Protein AF-0000000085159753 (afdb_homodimer)

Secondary structure (DSSP, 8-state):
-EEP--HHHHHHHHHH-SEEEEEEE-TT-HHHHHHHHHHHHHHHHH-TTSEEEEEETTT-HHHHHHHT--SSSEEEEEETTEEEEEEE-PPPHHHHHHHHHHHHHHHH-/-EEP--HHHHHHHHHH-SEEEEEEE-TT-HHHHHHHHHHHHHHHHH-TTSEEEEEETTT-HHHHHHHT--SSSEEEEEETTEEEEEEE-PPPHHHHHHHHHHHHHHHH-

Nearest PDB structures (foldseek):
  1fb6-assembly2_B  TM=7.921E-01  e=3.520E-08  Spinacia oleracea
  4tn8-assembly1_A  TM=8.213E-01  e=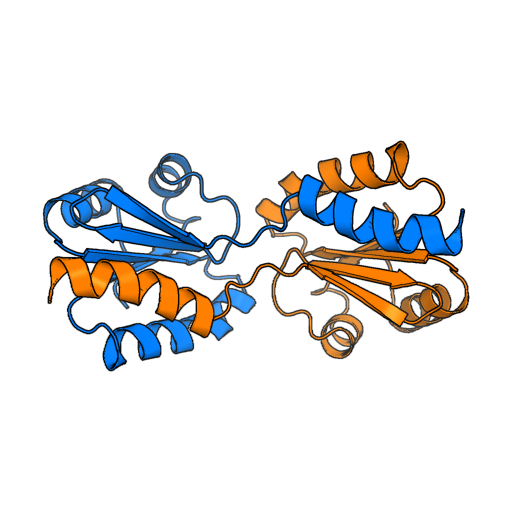8.981E-08  Thermus thermophilus HB27
  2o8v-assembly1_B  TM=7.785E-01  e=4.302E-08  Escherichia coli
  3o6t-assembly1_A  TM=7.673E-01  e=7.348E-08  Mycobacterium tuberculosis H37Rv
  2eio-assembly4_D  TM=7.815E-01  e=1.098E-07  Escherichia coli

Solvent-accessible surface area (backbone atoms only — not comparable to full-atom values): 11928 Å² total; per-residue (Å²): 126,52,67,60,87,45,60,65,55,49,54,48,46,38,71,66,36,61,34,38,35,37,40,33,34,51,98,82,40,62,37,39,62,65,48,47,61,56,52,53,47,48,34,61,72,74,36,67,81,43,46,60,32,32,34,46,42,78,82,34,54,70,46,22,61,75,66,67,57,61,49,55,49,24,39,39,30,29,48,69,61,37,81,79,40,76,41,50,36,64,69,51,69,68,58,50,48,53,58,49,46,61,54,46,41,71,71,77,98,126,50,69,61,88,43,61,66,55,51,54,50,46,39,72,67,37,61,33,37,35,38,42,34,33,51,97,82,40,62,35,40,62,64,48,46,60,55,52,52,48,49,35,62,71,74,35,67,83,42,45,61,32,32,36,46,42,78,83,33,56,69,46,21,61,75,66,68,56,61,50,54,49,27,38,39,32,30,48,69,60,37,82,78,40,75,41,53,35,65,70,51,68,68,58,52,48,53,59,50,47,60,54,48,40,71,71,77,98

InterPro domains:
  IPR013766 Thioredoxin domain [PF00085] (7-84)
  IPR036249 Thioredoxin-like superfamily [SSF52833] (5-103)

Structure (mmCIF, N/CA/C/O backbone):
data_AF-0000000085159753-model_v1
#
loop_
_entity.id
_entity.type
_entity.pdbx_description
1 polymer 'Thiol-disulfide isomerase and thioredoxins'
#
loop_
_atom_site.group_PDB
_atom_site.id
_atom_site.type_symbol
_atom_site.label_atom_id
_atom_site.label_alt_id
_atom_site.label_comp_id
_atom_site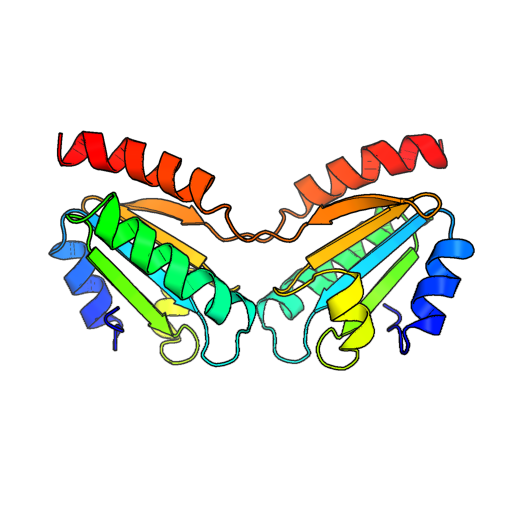.label_asym_id
_atom_site.label_entity_id
_atom_site.label_seq_id
_atom_site.pdbx_PDB_ins_code
_atom_site.Cartn_x
_atom_site.Cartn_y
_atom_site.Cartn_z
_atom_site.occupancy
_atom_site.B_iso_or_equiv
_atom_site.auth_seq_id
_atom_site.auth_comp_id
_atom_site.auth_asym_id
_atom_site.auth_atom_id
_atom_site.pdbx_PDB_model_num
ATOM 1 N N . MET A 1 1 ? 7.852 -12.367 -16.234 1 72.75 1 MET A N 1
ATOM 2 C CA . MET A 1 1 ? 6.582 -12.688 -15.578 1 72.75 1 MET A CA 1
ATOM 3 C C . MET A 1 1 ? 5.441 -12.695 -16.578 1 72.75 1 MET A C 1
ATOM 5 O O . MET A 1 1 ? 5.293 -11.766 -17.375 1 72.75 1 MET A O 1
ATOM 9 N N . ASN A 1 2 ? 4.656 -13.844 -16.609 1 89.12 2 ASN A N 1
ATOM 10 C CA . ASN A 1 2 ? 3.572 -13.961 -17.578 1 89.12 2 ASN A CA 1
ATOM 11 C C . ASN A 1 2 ? 2.314 -13.234 -17.109 1 89.12 2 ASN A C 1
ATOM 13 O O . ASN A 1 2 ? 1.946 -13.328 -15.938 1 89.12 2 ASN A O 1
ATOM 17 N N . ALA A 1 3 ? 1.72 -12.5 -18.125 1 94.5 3 ALA A N 1
ATOM 18 C CA . ALA A 1 3 ? 0.47 -11.805 -17.844 1 94.5 3 ALA A CA 1
ATOM 19 C C . ALA A 1 3 ? -0.734 -12.703 -18.109 1 94.5 3 ALA A C 1
ATOM 21 O O . ALA A 1 3 ? -0.746 -13.461 -19.078 1 94.5 3 ALA A O 1
ATOM 22 N N . ILE A 1 4 ? -1.653 -12.523 -17.219 1 95.44 4 ILE A N 1
ATOM 23 C CA . ILE A 1 4 ? -2.92 -13.188 -17.516 1 95.44 4 ILE A CA 1
ATOM 24 C C . ILE A 1 4 ? -3.768 -12.297 -18.422 1 95.44 4 ILE A C 1
ATOM 26 O O . ILE A 1 4 ? -3.701 -11.07 -18.344 1 95.44 4 ILE A O 1
ATOM 30 N N . SER A 1 5 ? -4.59 -13.008 -19.234 1 95.44 5 SER A N 1
ATOM 31 C CA . SER A 1 5 ? -5.266 -12.227 -20.266 1 95.44 5 SER A CA 1
ATOM 32 C C . SER A 1 5 ? -6.781 -12.297 -20.109 1 95.44 5 SER A C 1
ATOM 34 O O . SER A 1 5 ? -7.516 -11.617 -20.828 1 95.44 5 SER A O 1
ATOM 36 N N . SER A 1 6 ? -7.191 -13.172 -19.234 1 96.44 6 SER A N 1
ATOM 37 C CA . SER A 1 6 ? -8.641 -13.312 -19.094 1 96.44 6 SER A CA 1
ATOM 38 C C . SER A 1 6 ? -9.008 -13.922 -17.75 1 96.44 6 SER A C 1
ATOM 40 O O . SER A 1 6 ? -8.148 -14.5 -17.078 1 96.44 6 SER A O 1
ATOM 42 N N . LEU A 1 7 ? -10.258 -13.766 -17.5 1 96.25 7 LEU A N 1
ATOM 43 C CA . LEU A 1 7 ? -10.781 -14.391 -16.297 1 96.25 7 LEU A CA 1
ATOM 44 C C . LEU A 1 7 ? -10.695 -15.914 -16.391 1 96.25 7 LEU A C 1
ATOM 46 O O . LEU A 1 7 ? -10.406 -16.578 -15.398 1 96.25 7 LEU A O 1
ATOM 50 N N . GLU A 1 8 ? -10.945 -16.422 -17.5 1 97 8 GLU A N 1
ATOM 51 C CA . GLU A 1 8 ? -10.859 -17.859 -17.719 1 97 8 GLU A CA 1
ATOM 52 C C . GLU A 1 8 ? -9.453 -18.375 -17.453 1 97 8 GLU A C 1
ATOM 54 O O . GLU A 1 8 ? -9.281 -19.422 -16.812 1 97 8 GLU A O 1
ATOM 59 N N . GLU A 1 9 ? -8.539 -17.703 -17.984 1 97.44 9 GLU A N 1
ATOM 60 C CA . GLU A 1 9 ? -7.152 -18.094 -17.75 1 97.44 9 GLU A CA 1
ATOM 61 C C . GLU A 1 9 ? -6.824 -18.062 -16.25 1 97.44 9 GLU A C 1
ATOM 63 O O . GLU A 1 9 ? -6.148 -18.969 -15.742 1 97.44 9 GLU A O 1
ATOM 68 N N . PHE A 1 10 ? -7.266 -17.125 -15.555 1 96.94 10 PHE A N 1
ATOM 69 C CA . PHE A 1 10 ? -7.074 -17 -14.117 1 96.94 10 PHE A CA 1
ATOM 70 C C . PHE A 1 10 ? -7.625 -18.219 -13.383 1 96.94 10 PHE A C 1
ATOM 72 O O . PHE A 1 10 ? -6.918 -18.844 -12.586 1 96.94 10 PHE A O 1
ATOM 79 N N . GLN A 1 11 ? -8.828 -18.531 -13.695 1 96.31 11 GLN A N 1
ATOM 80 C CA . GLN A 1 11 ? -9.492 -19.656 -13.047 1 96.31 11 GLN A CA 1
ATOM 81 C C . GLN A 1 11 ? -8.773 -20.969 -13.359 1 96.31 11 GLN A C 1
ATOM 83 O O . GLN A 1 11 ? -8.641 -21.828 -12.492 1 96.31 11 GLN A O 1
ATOM 88 N N . ASN A 1 12 ? -8.352 -21.078 -14.562 1 97.19 12 ASN A N 1
ATOM 89 C CA . ASN A 1 12 ? -7.617 -22.266 -14.969 1 97.19 12 ASN A CA 1
ATOM 90 C C . ASN A 1 12 ? -6.32 -22.422 -14.18 1 97.19 12 ASN A C 1
ATOM 92 O O . ASN A 1 12 ? -5.961 -23.547 -13.781 1 97.19 12 ASN A O 1
ATOM 96 N N . LEU A 1 13 ? -5.688 -21.328 -14 1 96.5 13 LEU A N 1
ATOM 97 C CA . LEU A 1 13 ? -4.43 -21.359 -13.266 1 96.5 13 LEU A CA 1
ATOM 98 C C . LEU A 1 13 ? -4.656 -21.766 -11.82 1 96.5 13 LEU A C 1
ATOM 100 O O . LEU A 1 13 ? -3.848 -22.5 -11.242 1 96.5 13 LEU A O 1
ATOM 104 N N . LEU A 1 14 ? -5.719 -21.312 -11.25 1 95.5 14 LEU A N 1
ATOM 105 C CA . LEU A 1 14 ? -6.039 -21.656 -9.867 1 95.5 14 LEU A CA 1
ATOM 106 C C . LEU A 1 14 ? -6.27 -23.156 -9.703 1 95.5 14 LEU A C 1
ATOM 108 O O . LEU A 1 14 ? -5.918 -23.734 -8.68 1 95.5 14 LEU A O 1
ATOM 112 N N . SER A 1 15 ? -6.852 -23.672 -10.719 1 95.19 15 SER A N 1
ATOM 113 C CA . SER A 1 15 ? -7.184 -25.094 -10.664 1 95.19 15 SER A CA 1
ATOM 114 C C . SER A 1 15 ? -5.969 -25.953 -11 1 95.19 15 SER A C 1
ATOM 116 O O . SER A 1 15 ? -5.824 -27.062 -10.484 1 95.19 15 SER A O 1
ATOM 118 N N . ARG A 1 16 ? -5.113 -25.484 -11.742 1 95.44 16 ARG A N 1
ATOM 119 C CA . ARG A 1 16 ? -4.012 -26.266 -12.289 1 95.44 16 ARG A CA 1
ATOM 120 C C . ARG A 1 16 ? -2.773 -26.172 -11.406 1 95.44 16 ARG A C 1
ATOM 122 O O . ARG A 1 16 ? -2.074 -27.156 -11.188 1 95.44 16 ARG A O 1
ATOM 129 N N . GLU A 1 17 ? -2.561 -25.016 -10.938 1 95.5 17 GLU A N 1
ATOM 130 C CA . GLU A 1 17 ? -1.314 -24.781 -10.219 1 95.5 17 GLU A CA 1
ATOM 131 C C . GLU A 1 17 ? -1.457 -25.141 -8.742 1 95.5 17 GLU A C 1
ATOM 133 O O . GLU A 1 17 ? -2.439 -24.766 -8.102 1 95.5 17 GLU A O 1
ATOM 138 N N . GLN A 1 18 ? -0.512 -25.844 -8.234 1 95.25 18 GLN A N 1
ATOM 139 C CA . GLN A 1 18 ? -0.498 -26.188 -6.816 1 95.25 18 GLN A CA 1
ATOM 140 C C . GLN A 1 18 ? -0.24 -24.953 -5.961 1 95.25 18 GLN A C 1
ATOM 142 O O . GLN A 1 18 ? -0.761 -24.844 -4.848 1 95.25 18 GLN A O 1
ATOM 147 N N . ALA A 1 19 ? 0.654 -24.094 -6.453 1 97.19 19 ALA A N 1
ATOM 148 C CA . ALA A 1 19 ? 1.015 -22.844 -5.809 1 97.19 19 ALA A CA 1
ATOM 149 C C . ALA A 1 19 ? 1.257 -21.75 -6.844 1 97.19 19 ALA A C 1
ATOM 151 O O . ALA A 1 19 ? 2.039 -21.922 -7.781 1 97.19 19 ALA A O 1
ATOM 152 N N . VAL A 1 20 ? 0.53 -20.625 -6.621 1 97.62 20 VAL A N 1
ATOM 153 C CA . VAL A 1 20 ? 0.655 -19.562 -7.609 1 97.62 20 VAL A CA 1
ATOM 154 C C . VAL A 1 20 ? 0.55 -18.203 -6.918 1 97.62 20 VAL A C 1
ATOM 156 O O . VAL A 1 20 ? -0.235 -18.031 -5.984 1 97.62 20 VAL A O 1
ATOM 159 N N . LEU A 1 21 ? 1.384 -17.234 -7.312 1 97.56 21 LEU A N 1
ATOM 160 C CA . LEU A 1 21 ? 1.384 -15.852 -6.871 1 97.56 21 LEU A CA 1
ATOM 161 C C . LEU A 1 21 ? 0.95 -14.922 -8 1 97.56 21 LEU A C 1
ATOM 163 O O . LEU A 1 21 ? 1.45 -15.023 -9.125 1 97.56 21 LEU A O 1
ATOM 167 N N . PHE A 1 22 ? 0.021 -14.086 -7.641 1 96.94 22 PHE A N 1
ATOM 168 C CA . PHE A 1 22 ? -0.4 -13.07 -8.602 1 96.94 22 PHE A CA 1
ATOM 169 C C . PHE A 1 22 ? 0.083 -11.688 -8.18 1 96.94 22 PHE A C 1
ATOM 171 O O . PHE A 1 22 ? -0.186 -11.25 -7.059 1 96.94 22 PHE A O 1
ATOM 178 N N . TYR A 1 23 ? 0.747 -11.07 -9.047 1 94.44 23 TYR A N 1
ATOM 179 C CA . TYR A 1 23 ? 1.171 -9.68 -8.891 1 94.44 23 TYR A CA 1
ATOM 180 C C . TYR A 1 23 ? 0.241 -8.734 -9.648 1 94.44 23 TYR A C 1
ATOM 182 O O . TYR A 1 23 ? 0.217 -8.734 -10.883 1 94.44 23 TYR A O 1
ATOM 190 N N . CYS A 1 24 ? -0.453 -7.98 -8.867 1 92.56 24 CYS A N 1
ATOM 191 C CA . CYS A 1 24 ? -1.429 -7.062 -9.445 1 92.56 24 CYS A CA 1
ATOM 192 C C . CYS A 1 24 ? -0.868 -5.645 -9.523 1 92.56 24 CYS A C 1
ATOM 194 O O . CYS A 1 24 ? -0.332 -5.133 -8.539 1 92.56 24 CYS A O 1
ATOM 196 N N . SER A 1 25 ? -1.018 -5.121 -10.711 1 88.06 25 SER A N 1
ATOM 197 C CA . SER A 1 25 ? -0.502 -3.773 -10.945 1 88.06 25 SER A CA 1
ATOM 198 C C . SER A 1 25 ? -1.248 -3.088 -12.086 1 88.06 25 SER A C 1
ATOM 200 O O . SER A 1 25 ? -2.258 -3.602 -12.57 1 88.06 25 SER A O 1
ATOM 202 N N . THR A 1 26 ? -0.813 -1.823 -12.367 1 82 26 THR A N 1
ATOM 203 C CA . THR A 1 26 ? -1.232 -1.067 -13.547 1 82 26 THR A CA 1
ATOM 204 C C . THR A 1 26 ? -0.021 -0.535 -14.305 1 82 26 THR A C 1
ATOM 206 O O . THR A 1 26 ? 1.077 -0.448 -13.75 1 82 26 THR A O 1
ATOM 209 N N . PRO A 1 27 ? -0.202 -0.329 -15.578 1 78.69 27 PRO A N 1
ATOM 210 C CA . PRO A 1 27 ? 0.939 0.14 -16.375 1 78.69 27 PRO A CA 1
ATOM 211 C C . PRO A 1 27 ? 1.486 1.478 -15.875 1 78.69 27 PRO A C 1
ATOM 213 O O . PRO A 1 27 ? 2.641 1.816 -16.156 1 78.69 27 PRO A O 1
ATOM 216 N N . THR A 1 28 ? 0.752 2.209 -15.164 1 68.19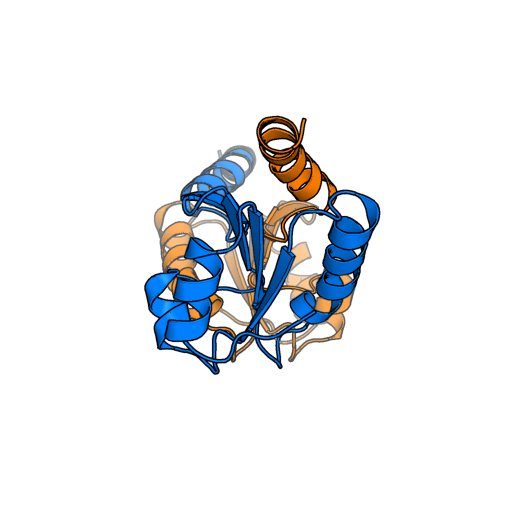 28 THR A N 1
ATOM 217 C CA . THR A 1 28 ? 1.128 3.578 -14.836 1 68.19 28 THR A CA 1
ATOM 218 C C . THR A 1 28 ? 1.53 3.691 -13.367 1 68.19 28 THR A C 1
ATOM 220 O O . THR A 1 28 ? 1.759 4.793 -12.859 1 68.19 28 THR A O 1
ATOM 223 N N . CYS A 1 29 ? 1.6 2.619 -12.797 1 69.75 29 CYS A N 1
ATOM 224 C CA . CYS A 1 29 ? 1.902 2.703 -11.375 1 69.75 29 CYS A CA 1
ATOM 225 C C . CYS A 1 29 ? 3.406 2.732 -11.133 1 69.75 29 CYS A C 1
ATOM 227 O O . CYS A 1 29 ? 4.117 1.794 -11.5 1 69.75 29 CYS A O 1
ATOM 229 N N . GLY A 1 30 ? 3.963 3.678 -10.516 1 64.88 30 GLY A N 1
ATOM 230 C CA . GLY A 1 30 ? 5.391 3.848 -10.312 1 64.88 30 GLY A CA 1
ATOM 231 C C . GLY A 1 30 ? 5.969 2.883 -9.297 1 64.88 30 GLY A C 1
ATOM 232 O O . GLY A 1 30 ? 7.008 2.264 -9.531 1 64.88 30 GLY A O 1
ATOM 233 N N . VAL A 1 31 ? 5.383 2.746 -8.18 1 66.94 31 VAL A N 1
ATOM 234 C CA . VAL A 1 31 ? 5.855 1.834 -7.141 1 66.94 31 VAL A CA 1
ATOM 235 C C . VAL A 1 31 ? 5.871 0.405 -7.68 1 66.94 31 VAL A C 1
ATOM 237 O O . VAL A 1 31 ? 6.785 -0.368 -7.379 1 66.94 31 VAL A O 1
ATOM 240 N N . CYS A 1 32 ? 4.871 0.169 -8.398 1 76.19 32 CYS A N 1
ATOM 241 C CA . CYS A 1 32 ? 4.777 -1.155 -9 1 76.19 32 CYS A CA 1
ATOM 242 C C . CYS A 1 32 ? 6.027 -1.477 -9.805 1 76.19 32 CYS A C 1
ATOM 244 O O . CYS A 1 32 ? 6.535 -2.598 -9.758 1 76.19 32 CYS A O 1
ATOM 246 N N . THR A 1 33 ? 6.387 -0.553 -10.508 1 73.06 33 THR A N 1
ATOM 247 C CA . THR A 1 33 ? 7.562 -0.752 -11.344 1 73.06 33 THR A CA 1
ATOM 248 C C . THR A 1 33 ? 8.789 -1.051 -10.492 1 73.06 33 THR A C 1
ATOM 250 O O . THR A 1 33 ? 9.656 -1.835 -10.898 1 73.06 33 THR A O 1
ATOM 253 N N . SER A 1 34 ? 8.914 -0.514 -9.406 1 71.44 34 SER A N 1
ATOM 254 C CA . S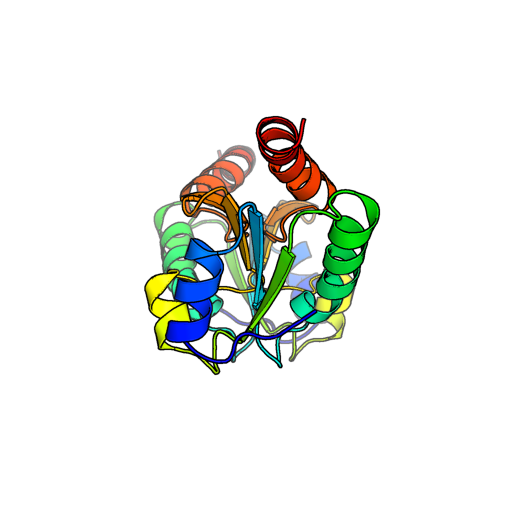ER A 1 34 ? 10.062 -0.661 -8.531 1 71.44 34 SER A CA 1
ATOM 255 C C . SER A 1 34 ? 10.062 -2.021 -7.84 1 71.44 34 SER A C 1
ATOM 257 O O . SER A 1 34 ? 11.125 -2.611 -7.613 1 71.44 34 SER A O 1
ATOM 259 N N . ILE A 1 35 ? 8.977 -2.508 -7.469 1 78.88 35 ILE A N 1
ATOM 260 C CA . ILE A 1 35 ? 8.906 -3.713 -6.645 1 78.88 35 ILE A CA 1
ATOM 261 C C . ILE A 1 35 ? 8.859 -4.945 -7.543 1 78.88 35 ILE A C 1
ATOM 263 O O . ILE A 1 35 ? 9.25 -6.039 -7.125 1 78.88 35 ILE A O 1
ATOM 267 N N . LYS A 1 36 ? 8.484 -4.781 -8.727 1 87.88 36 LYS A N 1
ATOM 268 C CA . LYS A 1 36 ? 8.305 -5.895 -9.656 1 87.88 36 LYS A CA 1
ATOM 269 C C . LYS A 1 36 ? 9.57 -6.727 -9.766 1 87.88 36 LYS A C 1
ATOM 271 O O . LYS A 1 36 ? 9.539 -7.945 -9.586 1 87.88 36 LYS A O 1
ATOM 276 N N . PRO A 1 37 ? 10.688 -6.055 -10 1 89.31 37 PRO A N 1
ATOM 277 C CA . PRO A 1 37 ? 11.898 -6.867 -10.133 1 89.31 37 PRO A CA 1
ATOM 278 C C . PRO A 1 37 ? 12.258 -7.605 -8.852 1 89.31 37 PRO A C 1
ATOM 280 O O . PRO A 1 37 ? 12.805 -8.711 -8.898 1 89.31 37 PRO A O 1
ATOM 283 N N . LYS A 1 38 ? 12.008 -7.035 -7.785 1 87.56 38 LYS A N 1
ATOM 284 C CA . LYS A 1 38 ? 12.312 -7.648 -6.496 1 87.56 38 LYS A CA 1
ATOM 285 C C . LYS A 1 38 ? 11.461 -8.898 -6.27 1 87.56 38 LYS A C 1
ATOM 287 O O . LYS A 1 38 ? 11.961 -9.914 -5.773 1 87.56 38 LYS A O 1
ATOM 292 N N . ILE A 1 39 ? 10.234 -8.812 -6.637 1 90.75 39 ILE A N 1
ATOM 293 C CA . ILE A 1 39 ? 9.32 -9.945 -6.5 1 90.75 39 ILE A CA 1
ATOM 294 C C . ILE A 1 39 ? 9.766 -11.078 -7.422 1 90.75 39 ILE A C 1
ATOM 296 O O . ILE A 1 39 ? 9.781 -12.242 -7.02 1 90.75 39 ILE A O 1
ATOM 300 N N . ILE A 1 40 ? 10.133 -10.711 -8.633 1 94.19 40 ILE A N 1
ATOM 301 C CA . ILE A 1 40 ? 10.586 -11.695 -9.602 1 94.19 40 ILE A CA 1
ATOM 302 C C . ILE A 1 40 ? 11.82 -12.422 -9.07 1 94.19 40 ILE A C 1
ATOM 304 O O . ILE A 1 40 ? 11.891 -13.656 -9.102 1 94.19 40 ILE A O 1
ATOM 308 N N . ARG A 1 41 ? 12.664 -11.672 -8.539 1 93 41 ARG A N 1
ATOM 309 C CA . ARG A 1 41 ? 13.883 -12.242 -7.98 1 93 41 ARG A CA 1
ATOM 310 C C . ARG A 1 41 ? 13.57 -13.164 -6.805 1 93 41 ARG A C 1
ATOM 312 O O . ARG A 1 41 ? 14.094 -14.273 -6.723 1 93 41 ARG A O 1
ATOM 319 N N . LEU A 1 42 ? 12.789 -12.703 -5.906 1 93.38 42 LEU A N 1
ATOM 320 C CA . LEU A 1 42 ? 12.391 -13.492 -4.742 1 93.38 42 LEU A CA 1
ATOM 321 C C . LEU A 1 42 ? 11.805 -14.836 -5.168 1 93.38 42 LEU A C 1
ATOM 323 O O . LEU A 1 42 ? 12.203 -15.875 -4.645 1 93.38 42 LEU A O 1
ATOM 327 N N . MET A 1 43 ? 10.891 -14.781 -6.109 1 95.56 43 MET A N 1
ATOM 328 C CA . MET A 1 43 ? 10.211 -15.992 -6.555 1 95.56 43 MET A CA 1
ATOM 329 C C . MET A 1 43 ? 11.18 -16.938 -7.242 1 95.56 43 MET A C 1
ATOM 331 O O . MET A 1 43 ? 11.141 -18.156 -7 1 95.56 43 MET A O 1
ATOM 335 N N . ASN A 1 44 ? 12.016 -16.406 -8.094 1 95.5 44 ASN A N 1
ATOM 336 C CA . ASN A 1 44 ? 12.961 -17.234 -8.836 1 95.5 44 ASN A CA 1
ATOM 337 C C . ASN A 1 44 ? 14.008 -17.859 -7.914 1 95.5 44 ASN A C 1
ATOM 339 O O . ASN A 1 44 ? 14.367 -19.031 -8.078 1 95.5 44 ASN A O 1
ATOM 343 N N . GLU A 1 45 ? 14.359 -17.156 -6.895 1 94.19 45 GLU A N 1
ATOM 344 C CA . GLU A 1 45 ? 15.477 -17.578 -6.066 1 94.19 45 GLU A CA 1
ATOM 345 C C . GLU A 1 45 ? 15 -18.406 -4.875 1 94.19 45 GLU A C 1
ATOM 347 O O . GLU A 1 45 ? 15.656 -19.375 -4.484 1 94.19 45 GLU A O 1
ATOM 352 N N . GLU A 1 46 ? 13.914 -18.094 -4.332 1 94.44 46 GLU A N 1
ATOM 353 C CA . GLU A 1 46 ? 13.539 -18.688 -3.055 1 94.44 46 GLU A CA 1
ATOM 354 C C . GLU A 1 46 ? 12.352 -19.641 -3.219 1 94.44 46 GLU A C 1
ATOM 356 O O . GLU A 1 46 ? 12.195 -20.578 -2.443 1 94.44 46 GLU A O 1
ATOM 361 N N . PHE A 1 47 ? 11.523 -19.391 -4.23 1 96.19 47 PHE A N 1
ATOM 362 C CA . PHE A 1 47 ? 10.305 -20.172 -4.371 1 96.19 47 PHE A CA 1
ATOM 363 C C . PHE A 1 47 ? 10.086 -20.594 -5.82 1 96.19 47 PHE A C 1
ATOM 365 O O . PHE A 1 47 ? 9.016 -20.359 -6.387 1 96.19 47 PHE A O 1
ATOM 372 N N . PRO A 1 48 ? 11.016 -21.344 -6.328 1 95.31 48 PRO A N 1
ATOM 373 C CA . PRO A 1 48 ? 11.008 -21.641 -7.758 1 95.31 48 PRO A CA 1
ATOM 374 C C . PRO A 1 48 ? 9.852 -22.562 -8.164 1 95.31 48 PRO A C 1
ATOM 376 O O . PRO A 1 48 ? 9.484 -22.609 -9.336 1 95.31 48 PRO A O 1
ATOM 379 N N . GLN A 1 49 ? 9.25 -23.172 -7.27 1 96.06 49 GLN A N 1
ATOM 380 C CA . GLN A 1 49 ? 8.164 -24.078 -7.602 1 96.06 49 GLN A CA 1
ATOM 381 C C . GLN A 1 49 ? 6.816 -23.359 -7.598 1 96.06 49 GLN A C 1
ATOM 383 O O . GLN A 1 49 ? 5.805 -23.922 -8.031 1 96.06 49 GLN A O 1
ATOM 388 N N . MET A 1 50 ? 6.75 -22.234 -7.113 1 96.56 50 MET A N 1
ATOM 389 C CA . MET A 1 50 ? 5.551 -21.406 -7.121 1 96.56 50 MET A CA 1
ATOM 390 C C . MET A 1 50 ? 5.527 -20.5 -8.344 1 96.56 50 MET A C 1
ATOM 392 O O . MET A 1 50 ? 6.496 -19.781 -8.609 1 96.56 50 MET A O 1
ATOM 396 N N . LYS A 1 51 ? 4.477 -20.547 -9.062 1 97.12 51 LYS A N 1
ATOM 397 C CA . LYS A 1 51 ? 4.387 -19.75 -10.289 1 97.12 51 LYS A CA 1
ATOM 398 C C . LYS A 1 51 ? 3.994 -18.312 -9.992 1 97.12 51 LYS A C 1
ATOM 400 O O . LYS A 1 51 ? 3.252 -18.047 -9.039 1 97.12 51 LYS A O 1
ATOM 405 N N . LEU A 1 52 ? 4.516 -17.438 -10.82 1 97.62 52 LEU A N 1
ATOM 406 C CA . LEU A 1 52 ? 4.238 -16.016 -10.703 1 97.62 52 LEU A CA 1
ATOM 407 C C . LEU A 1 52 ? 3.582 -15.484 -11.969 1 97.62 52 LEU A C 1
ATOM 409 O O . LEU A 1 52 ? 4.078 -15.727 -13.078 1 97.62 52 LEU A O 1
ATOM 413 N N . TYR A 1 53 ? 2.484 -14.797 -11.789 1 97.81 53 TYR A N 1
ATOM 414 C CA . TYR A 1 53 ? 1.807 -14.172 -12.914 1 97.81 53 TYR A CA 1
ATOM 415 C C . TYR A 1 53 ? 1.495 -12.711 -12.625 1 97.81 53 TYR A C 1
ATOM 417 O O . TYR A 1 53 ? 1.356 -12.32 -11.469 1 97.81 53 TYR A O 1
ATOM 425 N N . TYR A 1 54 ? 1.409 -12.016 -13.703 1 96.25 54 TYR A N 1
ATOM 426 C CA . TYR A 1 54 ? 1.078 -10.594 -13.648 1 96.25 54 TYR A CA 1
ATOM 427 C C . TYR A 1 54 ? -0.375 -10.359 -14.047 1 96.25 54 TYR A C 1
ATOM 429 O O . TYR A 1 54 ? -0.877 -10.977 -14.984 1 96.25 54 TYR A O 1
ATOM 437 N N . ILE A 1 55 ? -1.02 -9.508 -13.242 1 96 55 ILE A N 1
ATOM 438 C CA . ILE A 1 55 ? -2.381 -9.109 -13.578 1 96 55 ILE A CA 1
ATOM 439 C C . ILE A 1 55 ? -2.457 -7.586 -13.695 1 96 55 ILE A C 1
ATOM 441 O O . ILE A 1 55 ? -2.213 -6.871 -12.719 1 96 55 ILE A O 1
ATOM 445 N N . ASP A 1 56 ? -2.752 -7.109 -14.906 1 93.88 56 ASP A N 1
ATOM 446 C CA . ASP A 1 56 ? -3.15 -5.719 -15.094 1 93.88 56 ASP A CA 1
ATOM 447 C C . ASP A 1 56 ? -4.613 -5.512 -14.719 1 93.88 56 ASP A C 1
ATOM 449 O O . ASP A 1 56 ? -5.512 -5.82 -15.5 1 93.88 56 ASP A O 1
ATOM 453 N N . ILE A 1 57 ? -4.824 -4.91 -13.578 1 89.69 57 ILE A N 1
ATOM 454 C CA . ILE A 1 57 ? -6.172 -4.883 -13.016 1 89.69 57 ILE A CA 1
ATOM 455 C C . ILE A 1 57 ? -7.035 -3.891 -13.789 1 89.69 57 ILE A C 1
ATOM 457 O O . ILE A 1 57 ? -8.266 -3.912 -13.68 1 89.69 57 ILE A O 1
ATOM 461 N N . GLU A 1 58 ? -6.445 -3.025 -14.578 1 87.88 58 GLU A N 1
ATOM 462 C CA . GLU A 1 58 ? -7.188 -2.098 -15.43 1 87.88 58 GLU A CA 1
ATOM 463 C C . GLU A 1 58 ? -7.637 -2.773 -16.719 1 87.88 58 GLU A C 1
ATOM 465 O O . GLU A 1 58 ? -8.734 -2.51 -17.219 1 87.88 58 GLU A O 1
ATOM 470 N N . ALA A 1 59 ? -6.84 -3.629 -17.188 1 93.38 59 ALA A N 1
ATOM 471 C CA . ALA A 1 59 ? -7.125 -4.332 -18.438 1 93.38 59 ALA A CA 1
ATOM 472 C C . ALA A 1 59 ? -8.117 -5.465 -18.219 1 93.38 59 ALA A C 1
ATOM 474 O O . ALA A 1 59 ? -8.781 -5.914 -19.156 1 93.38 59 ALA A O 1
ATOM 475 N N . LEU A 1 60 ? -8.18 -5.906 -17.016 1 95.81 60 LEU A N 1
ATOM 476 C CA . LEU A 1 60 ? -9.031 -7.047 -16.688 1 95.81 60 LEU A CA 1
ATOM 477 C C . LEU A 1 60 ? -9.984 -6.707 -15.547 1 95.81 60 LEU A C 1
ATOM 479 O O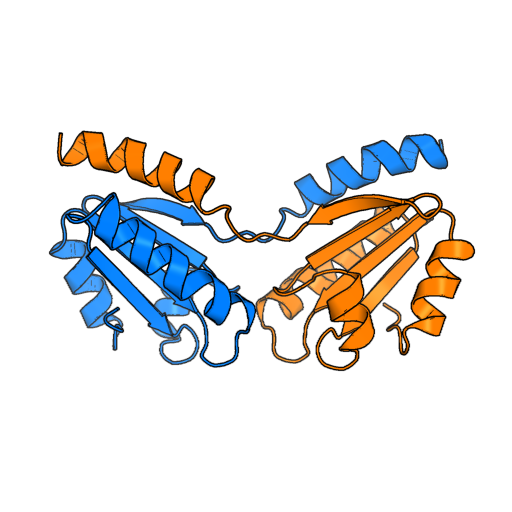 . LEU A 1 60 ? -9.891 -7.289 -14.469 1 95.81 60 LEU A O 1
ATOM 483 N N . PRO A 1 61 ? -11.008 -5.887 -15.82 1 93.31 61 PRO A N 1
ATOM 484 C CA . PRO A 1 61 ? -11.914 -5.434 -14.766 1 93.31 61 PRO A CA 1
ATOM 485 C C . PRO A 1 61 ? -12.656 -6.59 -14.094 1 93.31 61 PRO A C 1
ATOM 487 O O . PRO A 1 61 ? -12.969 -6.516 -12.898 1 93.31 61 PRO A O 1
ATOM 490 N N . GLU A 1 62 ? -12.875 -7.656 -14.82 1 95.19 62 GLU A N 1
ATOM 491 C CA . GLU A 1 62 ? -13.562 -8.805 -14.234 1 95.19 62 GLU A CA 1
ATOM 492 C C . GLU A 1 62 ? -12.688 -9.492 -13.188 1 95.19 62 GLU A C 1
ATOM 494 O O . GLU A 1 62 ? -13.188 -9.938 -12.148 1 95.19 62 GLU A O 1
ATOM 499 N N . VAL A 1 63 ? -11.469 -9.578 -13.469 1 95.25 63 VAL A N 1
ATOM 500 C CA . VAL A 1 63 ? -10.539 -10.18 -12.516 1 95.25 63 VAL A CA 1
ATOM 501 C C . VAL A 1 63 ? -10.375 -9.258 -11.305 1 95.25 63 VAL A C 1
ATOM 503 O O . VAL A 1 63 ? -10.367 -9.727 -10.164 1 95.25 63 VAL A O 1
ATOM 506 N N . ARG A 1 64 ? -10.242 -7.926 -11.562 1 91.44 64 ARG A N 1
ATOM 507 C CA . ARG A 1 64 ? -10.164 -6.922 -10.5 1 91.44 64 ARG A CA 1
ATOM 508 C C . ARG A 1 64 ? -11.32 -7.078 -9.516 1 91.44 64 ARG A C 1
ATOM 510 O O . ARG A 1 64 ? -11.109 -7.082 -8.305 1 91.44 64 ARG A O 1
ATOM 517 N N . GLY A 1 65 ? -12.562 -7.191 -10.07 1 90.75 65 GLY A N 1
ATOM 518 C CA . GLY A 1 65 ? -13.742 -7.363 -9.234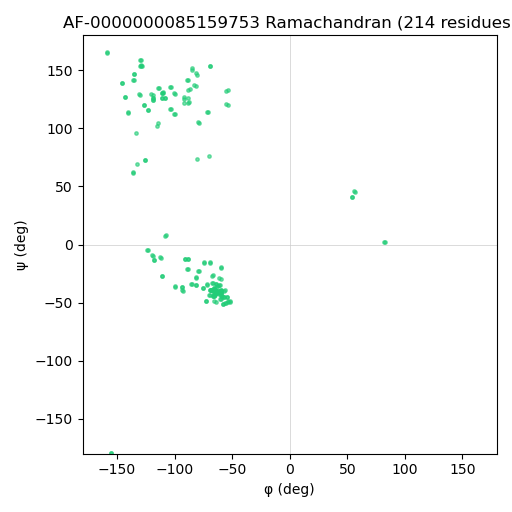 1 90.75 65 GLY A CA 1
ATOM 519 C C . GLY A 1 65 ? -13.734 -8.656 -8.438 1 90.75 65 GLY A C 1
ATOM 520 O O . GLY A 1 65 ? -14.039 -8.656 -7.242 1 90.75 65 GLY A O 1
ATOM 521 N N . GLN A 1 66 ? -13.328 -9.719 -9.023 1 91.31 66 GLN A N 1
ATOM 522 C CA . GLN A 1 66 ? -13.297 -11.023 -8.367 1 91.31 66 GLN A CA 1
ATOM 523 C C . GLN A 1 66 ? -12.289 -11.047 -7.227 1 91.31 66 GLN A C 1
ATOM 525 O O . GLN A 1 66 ? -12.531 -11.664 -6.188 1 91.31 66 GLN A O 1
ATOM 530 N N . LEU A 1 67 ? -11.203 -10.367 -7.465 1 92 67 LEU A N 1
ATOM 531 C CA . LEU A 1 67 ? -10.117 -10.383 -6.484 1 92 67 LEU A CA 1
ATOM 532 C C . LEU A 1 67 ? -10.312 -9.281 -5.449 1 92 67 LEU A C 1
ATOM 534 O O . LEU A 1 67 ? -9.609 -9.242 -4.434 1 92 67 LEU A O 1
ATOM 538 N N . SER A 1 68 ? -11.195 -8.367 -5.695 1 86.38 68 SER A N 1
ATOM 539 C CA . SER A 1 68 ? -11.406 -7.211 -4.832 1 86.38 68 SER A CA 1
ATOM 540 C C . SER A 1 68 ? -10.117 -6.426 -4.637 1 86.38 68 SER A C 1
ATOM 542 O O . SER A 1 68 ? -9.75 -6.098 -3.506 1 86.38 68 SER A O 1
ATOM 544 N N . VAL A 1 69 ? -9.438 -6.207 -5.75 1 83.38 69 VAL A N 1
ATOM 545 C CA . VAL A 1 69 ? -8.203 -5.426 -5.723 1 83.38 69 VAL A CA 1
ATOM 546 C C . VAL A 1 69 ? -8.469 -4.027 -6.273 1 83.38 69 VAL A C 1
ATOM 548 O O . VAL A 1 69 ? -8.695 -3.859 -7.477 1 83.38 69 VAL A O 1
ATOM 551 N N . TYR A 1 70 ? -8.281 -3.078 -5.367 1 70.44 70 TYR A N 1
ATOM 552 C CA . TYR A 1 70 ? -8.617 -1.719 -5.781 1 70.44 70 TYR A CA 1
ATOM 553 C C . TYR A 1 70 ? -7.414 -0.792 -5.613 1 70.44 70 TYR A C 1
ATOM 555 O O . TYR A 1 70 ? -7.453 0.367 -6.035 1 70.44 70 TYR A O 1
ATOM 563 N N . SER A 1 71 ? -6.414 -1.355 -5.066 1 72.12 71 SER A N 1
ATOM 564 C CA . SER A 1 71 ? -5.156 -0.628 -4.949 1 72.12 71 SER A CA 1
ATOM 565 C C . SER A 1 71 ? -3.971 -1.509 -5.332 1 72.12 71 SER A C 1
ATOM 567 O O . SER A 1 71 ? -4.012 -2.729 -5.148 1 72.12 71 SER A O 1
ATOM 569 N N . VAL A 1 72 ? -3.047 -0.759 -5.898 1 79.25 72 VAL A N 1
ATOM 570 C CA . VAL A 1 72 ? -1.868 -1.508 -6.32 1 79.25 72 VAL A CA 1
ATOM 571 C C . VAL A 1 72 ? -0.606 -0.827 -5.797 1 79.25 72 VAL A C 1
ATOM 573 O O . VAL A 1 72 ? -0.615 0.371 -5.504 1 79.25 72 VAL A O 1
ATOM 576 N N . PRO A 1 73 ? 0.399 -1.673 -5.762 1 81.5 73 PRO A N 1
ATOM 577 C CA . PRO A 1 73 ? 0.485 -3.107 -6.047 1 81.5 73 PRO A CA 1
ATOM 578 C C . PRO A 1 73 ? -0.234 -3.959 -5 1 81.5 73 PRO A C 1
ATOM 580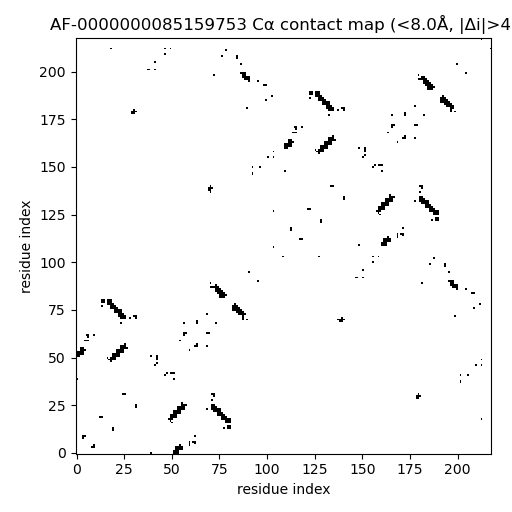 O O . PRO A 1 73 ? -0.381 -3.539 -3.852 1 81.5 73 PRO A O 1
ATOM 583 N N . ALA A 1 74 ? -0.663 -5.137 -5.453 1 87.19 74 ALA A N 1
ATOM 584 C CA . ALA A 1 74 ? -1.195 -6.168 -4.566 1 87.19 74 ALA A CA 1
ATOM 585 C C . ALA A 1 74 ? -0.637 -7.543 -4.93 1 87.19 74 ALA A C 1
ATOM 587 O O . ALA A 1 74 ? -0.417 -7.84 -6.105 1 87.19 74 ALA A O 1
ATOM 588 N N . ILE A 1 75 ? -0.378 -8.297 -3.922 1 91.31 75 ILE A N 1
ATOM 589 C CA . ILE A 1 75 ? 0.115 -9.656 -4.109 1 91.31 75 ILE A CA 1
ATOM 590 C C . ILE A 1 75 ? -0.878 -10.648 -3.512 1 91.31 75 ILE A C 1
ATOM 592 O O . ILE A 1 75 ? -1.249 -10.539 -2.34 1 91.31 75 ILE A O 1
ATOM 596 N N . LEU A 1 76 ? -1.286 -11.531 -4.336 1 94.12 76 LEU A N 1
ATOM 597 C CA . LEU A 1 76 ? -2.164 -12.602 -3.875 1 94.12 76 LEU A CA 1
ATOM 598 C C . LEU A 1 76 ? -1.512 -13.969 -4.078 1 94.12 76 LEU A C 1
ATOM 600 O O . LEU A 1 76 ? -1.041 -14.273 -5.176 1 94.12 76 LEU A O 1
ATOM 604 N N . GLY A 1 77 ? -1.421 -14.742 -3.045 1 96.62 77 GLY A N 1
ATOM 605 C CA . GLY A 1 77 ? -0.886 -16.094 -3.111 1 96.62 77 GLY A CA 1
ATOM 606 C C . GLY A 1 77 ? -1.938 -17.156 -2.891 1 96.62 77 GLY A C 1
ATOM 607 O O . GLY A 1 77 ? -2.693 -17.109 -1.919 1 96.62 77 GLY A O 1
ATOM 608 N N . TYR A 1 78 ? -1.979 -18.016 -3.811 1 96.94 78 TYR A N 1
ATOM 609 C CA . TYR A 1 78 ? -2.904 -19.156 -3.75 1 96.94 78 TYR A CA 1
ATOM 610 C C . TYR A 1 78 ? -2.148 -20.469 -3.627 1 96.94 78 TYR A C 1
ATOM 612 O O . TYR A 1 78 ? -1.132 -20.672 -4.293 1 96.94 78 TYR A O 1
ATOM 620 N N . PHE A 1 79 ? -2.607 -21.25 -2.779 1 95.56 79 PHE A N 1
ATOM 621 C CA . PHE A 1 79 ? -2.133 -22.625 -2.604 1 95.56 79 PHE A CA 1
ATOM 622 C C . PHE A 1 79 ? -3.291 -23.609 -2.67 1 95.56 79 PHE A C 1
ATOM 624 O O . PHE A 1 79 ? -4.246 -23.5 -1.896 1 95.56 79 PHE A O 1
ATOM 631 N N . GLN A 1 80 ? -3.152 -24.438 -3.607 1 94.38 80 GLN A N 1
ATOM 632 C CA . GLN A 1 80 ? -4.207 -25.422 -3.816 1 94.38 80 GLN A CA 1
ATOM 633 C C . GLN A 1 80 ? -5.566 -24.75 -3.979 1 94.38 80 GLN A C 1
ATOM 635 O O . GLN A 1 80 ? -6.535 -25.125 -3.322 1 94.38 80 GLN A O 1
ATOM 640 N N . GLY A 1 81 ? -5.559 -23.734 -4.652 1 93.94 81 GLY A N 1
ATOM 641 C CA . GLY A 1 81 ? -6.781 -23.062 -5.047 1 93.94 81 GLY A CA 1
ATOM 642 C C . GLY A 1 81 ? -7.328 -22.141 -3.967 1 93.94 81 GLY A C 1
ATOM 643 O O . GLY A 1 81 ? -8.312 -21.438 -4.188 1 93.94 81 GLY A O 1
ATOM 644 N N . LYS A 1 82 ? -6.621 -22.016 -2.824 1 93.06 82 LYS A N 1
ATOM 645 C CA . LYS A 1 82 ? -7.07 -21.188 -1.712 1 93.06 82 LYS A CA 1
ATOM 646 C C . LYS A 1 82 ? -6.18 -19.953 -1.55 1 93.06 82 LYS A C 1
ATOM 648 O O . LYS A 1 82 ? -4.953 -20.062 -1.585 1 93.06 82 LYS A O 1
ATOM 653 N N . GLU A 1 83 ? -6.848 -18.797 -1.451 1 94.56 83 GLU A N 1
ATOM 654 C CA . GLU A 1 83 ? -6.082 -17.594 -1.164 1 94.56 83 GLU A CA 1
ATOM 655 C C . GLU A 1 83 ? -5.57 -17.594 0.274 1 94.56 83 GLU A C 1
ATOM 657 O O . GLU A 1 83 ? -6.355 -17.469 1.218 1 94.56 83 GLU A O 1
ATOM 662 N N . LEU A 1 84 ? -4.242 -17.672 0.407 1 93.19 84 LEU A N 1
ATOM 663 C CA . LEU A 1 84 ? -3.676 -17.75 1.75 1 93.19 84 LEU A CA 1
ATOM 664 C C . LEU A 1 84 ? -2.781 -16.547 2.025 1 93.19 84 LEU A C 1
ATOM 666 O O . LEU A 1 84 ? -2.414 -16.281 3.174 1 93.19 84 LEU A O 1
ATOM 670 N N . ILE A 1 85 ? -2.445 -15.836 1.018 1 89.81 85 ILE A N 1
ATOM 671 C CA . ILE A 1 85 ? -1.621 -14.641 1.149 1 89.81 85 ILE A CA 1
ATOM 672 C C . ILE A 1 85 ? -2.271 -13.477 0.4 1 89.81 85 ILE A C 1
ATOM 674 O O . ILE A 1 85 ? -2.689 -13.625 -0.75 1 89.81 85 ILE A O 1
ATOM 678 N N . ARG A 1 86 ? -2.406 -12.422 1.047 1 85.81 86 ARG A N 1
ATOM 679 C CA . ARG A 1 86 ? -2.818 -11.172 0.419 1 85.81 86 ARG A CA 1
ATOM 680 C C . ARG A 1 86 ? -2.051 -9.984 1.001 1 85.81 86 ARG A C 1
ATOM 682 O O . ARG A 1 86 ? -2.068 -9.766 2.213 1 85.81 86 ARG A O 1
ATOM 689 N N . GLU A 1 87 ? -1.294 -9.453 0.143 1 78.81 87 GLU A N 1
ATOM 690 C CA . GLU A 1 87 ? -0.576 -8.227 0.487 1 78.81 87 GLU A CA 1
ATOM 691 C C . GLU A 1 87 ? -1.043 -7.055 -0.371 1 78.81 87 GLU A C 1
ATOM 693 O O . GLU A 1 87 ? -0.943 -7.098 -1.599 1 78.81 87 GLU A O 1
ATOM 698 N N . ALA A 1 88 ? -1.782 -6.383 0.268 1 67.62 88 ALA A N 1
ATOM 699 C CA . ALA A 1 88 ? -2.229 -5.156 -0.387 1 67.62 88 ALA A CA 1
ATOM 700 C C . ALA A 1 88 ? -2.1 -3.955 0.547 1 67.62 88 ALA A C 1
ATOM 702 O O . ALA A 1 88 ? -2.418 -4.047 1.734 1 67.62 88 ALA A O 1
ATOM 703 N N . ARG A 1 89 ? -1.155 -3.525 0.878 1 55.09 89 ARG A N 1
ATOM 704 C CA . ARG A 1 89 ? -0.991 -2.648 2.033 1 55.09 89 ARG A CA 1
ATOM 705 C C . ARG A 1 89 ? -1.623 -1.283 1.778 1 55.09 89 ARG A C 1
ATOM 707 O O . ARG A 1 89 ? -1.272 -0.601 0.813 1 55.09 89 ARG A O 1
ATOM 714 N N . ASN A 1 90 ? -3.012 -1.308 1.872 1 58.88 90 ASN A N 1
ATOM 715 C CA . ASN A 1 90 ? -3.518 -0.026 2.352 1 58.88 90 ASN A CA 1
ATOM 716 C C . ASN A 1 90 ? -3.572 0.02 3.875 1 58.88 90 ASN A C 1
ATOM 718 O O . ASN A 1 90 ? -3.562 -1.021 4.535 1 58.88 90 ASN A O 1
ATOM 722 N N . PHE A 1 91 ? -3.043 0.893 4.414 1 61.16 91 PHE A N 1
ATOM 723 C CA . PHE A 1 91 ? -3.129 1.029 5.863 1 61.16 91 PHE A CA 1
ATOM 724 C C . PHE A 1 91 ? -4.582 1.021 6.324 1 61.16 91 PHE A C 1
ATOM 726 O O . PHE A 1 91 ? -5.461 1.533 5.629 1 61.16 91 PHE A O 1
ATOM 733 N N . GLY A 1 92 ? -4.945 -0.008 7.223 1 68.25 92 GLY A N 1
ATOM 734 C CA . GLY A 1 92 ? -6.25 -0.003 7.859 1 68.25 92 GLY A CA 1
ATOM 735 C C . GLY A 1 92 ? -6.559 1.295 8.586 1 68.25 92 GLY A C 1
ATOM 736 O O . GLY A 1 92 ? -5.688 1.854 9.258 1 68.25 92 GLY A O 1
ATOM 737 N N . ILE A 1 93 ? -7.777 1.819 8.336 1 78.19 93 ILE A N 1
ATOM 738 C CA . ILE A 1 93 ? -8.18 3.08 8.953 1 78.19 93 ILE A CA 1
ATOM 739 C C . ILE A 1 93 ? -8.086 2.969 10.469 1 78.19 93 ILE A C 1
ATOM 741 O O . ILE A 1 93 ? -7.617 3.895 11.141 1 78.19 93 ILE A O 1
ATOM 745 N N . MET A 1 94 ? -8.453 1.872 11.055 1 79.38 94 MET A N 1
ATOM 746 C CA . MET A 1 94 ? -8.414 1.687 12.5 1 79.38 94 MET A CA 1
ATOM 747 C C . MET A 1 94 ? -6.98 1.658 13.016 1 79.38 94 MET A C 1
ATOM 749 O O . MET A 1 94 ? -6.684 2.205 14.078 1 79.38 94 MET A O 1
ATOM 753 N N . GLU A 1 95 ? -6.168 1.03 12.242 1 76.94 95 GLU A N 1
ATOM 754 C CA . GLU A 1 95 ? -4.758 1.001 12.609 1 76.94 95 GLU A CA 1
ATOM 755 C C . GLU A 1 95 ? -4.145 2.398 12.562 1 76.94 95 GLU A C 1
ATOM 757 O O . GLU A 1 95 ? -3.385 2.781 13.453 1 76.94 95 GLU A O 1
ATOM 762 N N . LEU A 1 96 ? -4.48 3.125 11.508 1 86.38 96 LEU A N 1
ATOM 763 C CA . LEU A 1 96 ? -4.023 4.508 11.398 1 86.38 96 LEU A CA 1
ATOM 764 C C . LEU A 1 96 ? -4.512 5.34 12.578 1 86.38 96 LEU A C 1
ATOM 766 O O . LEU A 1 96 ? -3.736 6.082 13.18 1 86.38 96 LEU A O 1
ATOM 770 N N . ALA A 1 97 ? -5.758 5.152 12.898 1 92.31 97 ALA A N 1
ATOM 771 C CA . ALA A 1 97 ? -6.352 5.895 14.008 1 92.31 97 ALA A CA 1
ATOM 772 C C . ALA A 1 97 ? -5.613 5.613 15.312 1 92.31 97 ALA A C 1
ATOM 774 O O . ALA A 1 97 ? -5.332 6.531 16.078 1 92.31 97 ALA A O 1
ATOM 775 N N . SER A 1 98 ? -5.285 4.387 15.516 1 90.44 98 SER A N 1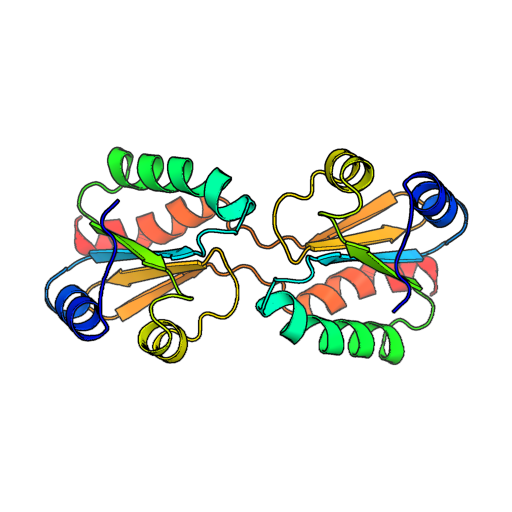
ATOM 776 C CA . SER A 1 98 ? -4.598 3.992 16.75 1 90.44 98 SER A CA 1
ATOM 777 C C . SER A 1 98 ? -3.221 4.641 16.844 1 90.44 98 SER A C 1
ATOM 779 O O . SER A 1 98 ? -2.822 5.113 17.906 1 90.44 98 SER A O 1
ATOM 781 N N . LYS A 1 99 ? -2.521 4.699 15.797 1 89.44 99 LYS A N 1
ATOM 782 C CA . LYS A 1 99 ? -1.192 5.305 15.766 1 89.44 99 LYS A CA 1
ATOM 783 C C . LYS A 1 99 ? -1.262 6.805 16.016 1 89.44 99 LYS A C 1
ATOM 785 O O . LYS A 1 99 ? -0.459 7.344 16.781 1 89.44 99 LYS A O 1
ATOM 790 N N . ILE A 1 100 ? -2.287 7.43 15.297 1 94.31 100 ILE A N 1
ATOM 791 C CA . ILE A 1 100 ? -2.438 8.867 15.477 1 94.31 100 ILE A CA 1
ATOM 792 C C . ILE A 1 100 ? -2.82 9.172 16.922 1 94.31 100 ILE A C 1
ATOM 794 O O . ILE A 1 100 ? -2.283 10.102 17.531 1 94.31 100 ILE A O 1
ATOM 798 N N . ASP A 1 101 ? -3.666 8.336 17.422 1 94.62 101 ASP A N 1
ATOM 799 C CA . ASP A 1 101 ? -4.215 8.57 18.75 1 94.62 101 ASP A CA 1
ATOM 800 C C . ASP A 1 101 ? -3.105 8.609 19.812 1 94.62 101 ASP A C 1
ATOM 802 O O . ASP A 1 101 ? -3.135 9.43 20.719 1 94.62 101 ASP A O 1
ATOM 806 N N . ARG A 1 102 ? -2.148 7.762 19.703 1 91 102 ARG A N 1
ATOM 807 C CA . ARG A 1 102 ? -1.034 7.68 20.641 1 91 102 ARG A CA 1
ATOM 808 C C . ARG A 1 102 ? -0.299 9.008 20.734 1 91 102 ARG A C 1
ATOM 810 O O . ARG A 1 102 ? -0.048 9.508 21.844 1 91 102 ARG A O 1
ATOM 817 N N . TYR A 1 103 ? -0.035 9.617 19.641 1 93.06 103 TYR A N 1
ATOM 818 C CA . TYR A 1 103 ? 0.726 10.859 19.625 1 93.06 103 TYR A CA 1
ATOM 819 C C . TYR A 1 103 ? -0.185 12.062 19.844 1 93.06 103 TYR A C 1
ATOM 821 O O . TYR A 1 103 ? 0.226 13.055 20.453 1 93.06 103 TYR A O 1
ATOM 829 N N . TYR A 1 104 ? -1.333 11.906 19.344 1 94.31 104 TYR A N 1
ATOM 830 C CA . TYR A 1 104 ? -2.314 12.977 19.484 1 94.31 104 TYR A CA 1
ATOM 831 C C . TYR A 1 104 ? -2.602 13.273 20.938 1 94.31 104 TYR A C 1
ATOM 833 O O . TYR A 1 104 ? -2.635 14.438 21.359 1 94.31 104 TYR A O 1
ATOM 841 N N . ARG A 1 105 ? -2.695 12.297 21.75 1 92.06 105 ARG A N 1
ATOM 842 C CA . ARG A 1 105 ? -2.971 12.453 23.172 1 92.06 105 ARG A CA 1
ATOM 843 C C . ARG A 1 105 ? -1.766 13.039 23.906 1 92.06 105 ARG A C 1
ATOM 845 O O . ARG A 1 105 ? -1.92 13.836 24.828 1 92.06 105 ARG A O 1
ATOM 852 N N . MET A 1 106 ? -0.657 12.695 23.5 1 88.88 106 MET A N 1
ATOM 853 C CA . MET A 1 106 ? 0.576 13.172 24.109 1 88.88 106 MET A CA 1
ATOM 854 C C . MET A 1 106 ? 0.752 14.672 23.875 1 88.88 106 MET A C 1
ATOM 856 O O . MET A 1 106 ? 1.258 15.383 24.75 1 88.88 106 MET A O 1
ATOM 860 N N . ILE A 1 107 ? 0.174 15.062 22.844 1 87.88 107 ILE A N 1
ATOM 861 C CA . ILE A 1 107 ? 0.429 16.453 22.453 1 87.88 107 ILE A CA 1
ATOM 862 C C . ILE A 1 107 ? -0.739 17.328 22.906 1 87.88 107 ILE A C 1
ATOM 864 O O . ILE A 1 107 ? -0.539 18.469 23.344 1 87.88 107 ILE A O 1
ATOM 868 N N . PHE A 1 108 ? -1.881 16.797 22.828 1 89.75 108 PHE A N 1
ATOM 869 C CA . PHE A 1 108 ? -3.041 17.672 23.016 1 89.75 108 PHE A CA 1
ATOM 870 C C . PHE A 1 108 ? -3.771 17.328 24.312 1 89.75 108 PHE A C 1
ATOM 872 O O . PHE A 1 108 ? -4.664 18.062 24.734 1 89.75 108 PHE A O 1
ATOM 879 N N . GLU A 1 109 ? -3.336 16.156 24.859 1 82.56 109 GLU A N 1
ATOM 880 C CA . GLU A 1 109 ? -3.902 15.797 26.156 1 82.56 109 GLU A CA 1
ATOM 881 C C . GLU A 1 109 ? -2.807 15.586 27.188 1 82.56 109 GLU A C 1
ATOM 883 O O . GLU A 1 109 ? -2.91 16.078 28.312 1 82.56 109 GLU A O 1
ATOM 888 N N . MET B 1 1 ? -10.062 18.922 2.035 1 72.69 1 MET B N 1
ATOM 889 C CA . MET B 1 1 ? -8.641 18.766 2.316 1 72.69 1 MET B CA 1
ATOM 890 C C . MET B 1 1 ? -7.809 19.703 1.436 1 72.69 1 MET B C 1
ATOM 892 O O . MET B 1 1 ? -7.996 19.734 0.218 1 72.69 1 MET B O 1
ATOM 896 N N . ASN B 1 2 ? -6.906 20.531 2.088 1 89.25 2 ASN B N 1
ATOM 897 C CA . ASN B 1 2 ? -6.105 21.484 1.324 1 89.25 2 ASN B CA 1
ATOM 898 C C . ASN B 1 2 ? -4.867 20.828 0.727 1 89.25 2 ASN B C 1
ATOM 900 O O . ASN B 1 2 ? -4.207 20.016 1.389 1 89.25 2 ASN B O 1
ATOM 904 N N . ALA B 1 3 ? -4.621 21.219 -0.596 1 94.5 3 ALA B N 1
ATOM 905 C CA . ALA B 1 3 ? -3.43 20.719 -1.276 1 94.5 3 ALA B CA 1
ATOM 906 C C . ALA B 1 3 ? -2.236 21.641 -1.046 1 94.5 3 ALA B C 1
ATOM 908 O O . ALA B 1 3 ? -2.383 22.859 -1.034 1 94.5 3 ALA B O 1
ATOM 909 N N . ILE B 1 4 ? -1.165 20.969 -0.891 1 95.44 4 ILE B N 1
ATOM 910 C CA . ILE B 1 4 ? 0.047 21.781 -0.869 1 95.44 4 ILE B CA 1
ATOM 911 C C . ILE B 1 4 ? 0.528 22.031 -2.297 1 95.44 4 ILE B C 1
ATOM 913 O O . ILE B 1 4 ? 0.336 21.188 -3.178 1 95.44 4 ILE B O 1
ATOM 917 N N . SER B 1 5 ? 1.218 23.203 -2.449 1 95.31 5 SER B N 1
ATOM 918 C CA . SER B 1 5 ? 1.519 23.594 -3.822 1 95.31 5 SER B CA 1
ATOM 919 C C . SER B 1 5 ? 3.021 23.703 -4.047 1 95.31 5 SER B C 1
ATOM 921 O O . SER B 1 5 ? 3.471 23.922 -5.176 1 95.31 5 SER B O 1
ATOM 923 N N . SER B 1 6 ? 3.75 23.625 -2.969 1 96.38 6 SER B N 1
ATOM 924 C CA . SER B 1 6 ? 5.191 23.781 -3.135 1 96.38 6 SER B CA 1
ATOM 925 C C . SER B 1 6 ? 5.953 23.172 -1.962 1 96.38 6 SER B C 1
ATOM 927 O O . SER B 1 6 ? 5.371 22.906 -0.911 1 96.38 6 SER B O 1
ATOM 929 N N . LEU B 1 7 ? 7.199 23.031 -2.258 1 96.19 7 LEU B N 1
ATOM 930 C CA . LEU B 1 7 ? 8.086 22.562 -1.197 1 96.19 7 LEU B CA 1
ATOM 931 C C . LEU B 1 7 ? 8.148 23.578 -0.058 1 96.19 7 LEU B C 1
ATOM 933 O O . LEU B 1 7 ? 8.203 23.188 1.114 1 96.19 7 LEU B O 1
ATOM 937 N N . GLU B 1 8 ? 8.164 24.797 -0.37 1 96.94 8 GLU B N 1
ATOM 938 C CA . GLU B 1 8 ? 8.195 25.859 0.633 1 96.94 8 GLU B CA 1
ATOM 939 C C . GLU B 1 8 ? 6.973 25.797 1.545 1 96.94 8 GLU B C 1
ATOM 941 O O . GLU B 1 8 ? 7.094 25.922 2.764 1 96.94 8 GLU B O 1
ATOM 946 N N . GLU B 1 9 ? 5.875 25.656 0.938 1 97.44 9 GLU B N 1
ATOM 947 C CA . GLU B 1 9 ? 4.652 25.547 1.729 1 97.44 9 GLU B CA 1
ATOM 948 C C . GLU B 1 9 ? 4.711 24.344 2.656 1 97.44 9 GLU B C 1
ATOM 950 O O . GLU B 1 9 ? 4.293 24.422 3.814 1 97.44 9 GLU B O 1
ATOM 955 N N . PHE B 1 10 ? 5.215 23.266 2.234 1 97 10 PHE B N 1
ATOM 956 C CA . PHE B 1 10 ? 5.379 22.062 3.021 1 97 10 PHE B CA 1
ATOM 957 C C . PHE B 1 10 ? 6.234 22.328 4.254 1 97 10 PHE B C 1
ATOM 959 O O . PHE B 1 10 ? 5.832 22 5.375 1 97 10 PHE B O 1
ATOM 966 N N . GLN B 1 11 ? 7.344 22.906 4 1 96.25 11 GLN B N 1
ATOM 967 C CA . GLN B 1 11 ? 8.273 23.188 5.082 1 96.25 11 GLN B CA 1
ATOM 968 C C . GLN B 1 11 ? 7.664 24.156 6.09 1 96.25 11 GLN B C 1
ATOM 970 O O . GLN B 1 11 ? 7.863 24.016 7.297 1 96.25 11 GLN B O 1
ATOM 975 N N . ASN B 1 12 ? 6.957 25.125 5.598 1 97.25 12 ASN B N 1
ATOM 976 C CA . ASN B 1 12 ? 6.293 26.078 6.465 1 97.25 12 ASN B CA 1
ATOM 977 C C . ASN B 1 12 ? 5.266 25.406 7.371 1 97.25 12 ASN B C 1
ATOM 979 O O . ASN B 1 12 ? 5.156 25.75 8.555 1 97.25 12 ASN B O 1
ATOM 983 N N . LEU B 1 13 ? 4.578 24.484 6.781 1 96.56 13 LEU B N 1
ATOM 984 C CA . LEU B 1 13 ? 3.557 23.781 7.551 1 96.56 13 LEU B CA 1
ATOM 985 C C . LEU B 1 13 ? 4.191 22.953 8.664 1 96.56 13 LEU B C 1
ATOM 987 O O . LEU B 1 13 ? 3.65 22.875 9.766 1 96.56 13 LEU B O 1
ATOM 991 N N . LEU B 1 14 ? 5.305 22.359 8.367 1 95.5 14 LEU B N 1
ATOM 992 C CA . LEU B 1 14 ? 6.004 21.547 9.359 1 95.5 14 LEU B CA 1
ATOM 993 C C . LEU B 1 14 ? 6.445 22.391 10.547 1 95.5 14 LEU B C 1
ATOM 995 O O . LEU B 1 14 ? 6.438 21.906 11.688 1 95.5 14 LEU B O 1
ATOM 999 N N . SER B 1 15 ? 6.805 23.578 10.211 1 95.25 15 SER B N 1
ATOM 1000 C CA . SER B 1 15 ? 7.301 24.484 11.258 1 95.25 15 SER B CA 1
ATOM 1001 C C . SER B 1 15 ? 6.156 25.125 12.023 1 95.25 15 SER B C 1
ATOM 1003 O O . SER B 1 15 ? 6.281 25.406 13.219 1 95.25 15 SER B O 1
ATOM 1005 N N . ARG B 1 16 ? 5.074 25.297 11.445 1 95.44 16 ARG B N 1
ATOM 1006 C CA . ARG B 1 16 ? 3.977 26.062 12.016 1 95.44 16 ARG B CA 1
ATOM 1007 C C . ARG B 1 16 ? 3 25.156 12.758 1 95.44 16 ARG B C 1
ATOM 1009 O O . ARG B 1 16 ? 2.502 25.516 13.828 1 95.44 16 ARG B O 1
ATOM 1016 N N . GLU B 1 17 ? 2.781 24.047 12.211 1 95.56 17 GLU B N 1
ATOM 1017 C CA . GLU B 1 17 ? 1.738 23.188 12.766 1 95.56 17 GLU B CA 1
ATOM 1018 C C . GLU B 1 17 ? 2.293 22.281 13.867 1 95.56 17 GLU B C 1
ATOM 1020 O O . GLU B 1 17 ? 3.354 21.672 13.703 1 95.56 17 GLU B O 1
ATOM 1025 N N . GLN B 1 18 ? 1.596 22.234 14.938 1 95.25 18 GLN B N 1
ATOM 1026 C CA . GLN B 1 18 ? 1.979 21.344 16.031 1 95.25 18 GLN B CA 1
ATOM 1027 C C . GLN B 1 18 ? 1.805 19.875 15.641 1 95.25 18 GLN B C 1
ATOM 1029 O O . GLN B 1 18 ? 2.574 19.016 16.078 1 95.25 18 GLN B O 1
ATOM 1034 N N . ALA B 1 19 ? 0.728 19.609 14.914 1 97.12 19 ALA B N 1
ATOM 1035 C CA . ALA B 1 19 ? 0.397 18.281 14.398 1 97.12 19 ALA B CA 1
ATOM 1036 C C . ALA B 1 19 ? -0.229 18.375 13.016 1 97.12 19 ALA B C 1
ATOM 1038 O O . ALA B 1 19 ? -1.198 19.109 12.805 1 97.12 19 ALA B O 1
ATOM 1039 N N . VAL B 1 20 ? 0.394 17.594 12.094 1 97.62 20 VAL B N 1
ATOM 1040 C CA . VAL B 1 20 ? -0.105 17.672 10.727 1 97.62 20 VAL B CA 1
ATOM 1041 C C . VAL B 1 20 ? 0.01 16.297 10.055 1 97.62 20 VAL B C 1
ATOM 1043 O O . VAL B 1 20 ? 0.983 15.578 10.266 1 97.62 20 VAL B O 1
ATOM 1046 N N . LEU B 1 21 ? -1.009 15.906 9.297 1 97.56 21 LEU B N 1
ATOM 1047 C CA . LEU B 1 21 ? -1.061 14.695 8.477 1 97.56 21 LEU B CA 1
ATOM 1048 C C . LEU B 1 21 ? -1.041 15.039 6.992 1 97.56 21 LEU B C 1
ATOM 1050 O O . LEU B 1 21 ? -1.794 15.906 6.543 1 97.56 21 LEU B O 1
ATOM 1054 N N . PHE B 1 22 ? -0.154 14.359 6.324 1 96.94 22 PHE B N 1
ATOM 1055 C CA . PHE B 1 22 ? -0.116 14.516 4.875 1 96.94 22 PHE B CA 1
ATOM 1056 C C . PHE B 1 22 ? -0.635 13.266 4.18 1 96.94 22 PHE B C 1
ATOM 1058 O O . PHE B 1 22 ? -0.145 12.156 4.43 1 96.94 22 PHE B O 1
ATOM 1065 N N . TYR B 1 23 ? -1.57 13.461 3.338 1 94.31 23 TYR B N 1
ATOM 1066 C CA . TYR B 1 23 ? -2.102 12.414 2.467 1 94.31 23 TYR B CA 1
ATOM 1067 C C . TYR B 1 23 ? -1.515 12.523 1.064 1 94.31 23 TYR B C 1
ATOM 1069 O O . TYR B 1 23 ? -1.816 13.469 0.331 1 94.31 23 TYR B O 1
ATOM 1077 N N . CYS B 1 24 ? -0.731 11.523 0.75 1 92.44 24 CYS B N 1
ATOM 1078 C CA . CYS B 1 24 ? -0.051 11.523 -0.54 1 92.44 24 CYS B CA 1
ATOM 1079 C C . CYS B 1 24 ? -0.772 10.617 -1.535 1 92.44 24 CYS B C 1
ATOM 1081 O O . CYS B 1 24 ? -1.1 9.477 -1.22 1 92.44 24 CYS B O 1
ATOM 1083 N N . SER B 1 25 ? -0.987 11.227 -2.678 1 88.19 25 SER B N 1
ATOM 1084 C CA . SER B 1 25 ? -1.693 10.5 -3.729 1 88.19 25 SER B CA 1
ATOM 1085 C C . SER B 1 25 ? -1.348 11.055 -5.109 1 88.19 25 SER B C 1
ATOM 1087 O O . SER B 1 25 ? -0.449 11.883 -5.242 1 88.19 25 SER B O 1
ATOM 1089 N N . THR B 1 26 ? -1.981 10.43 -6.133 1 82.19 26 THR B N 1
ATOM 1090 C CA . THR B 1 26 ? -1.967 10.914 -7.508 1 82.19 26 THR B CA 1
ATOM 1091 C C . THR B 1 26 ? -3.385 11 -8.07 1 82.19 26 THR B C 1
ATOM 1093 O O . THR B 1 26 ? -4.305 10.383 -7.535 1 82.19 26 THR B O 1
ATOM 1096 N N . PRO B 1 27 ? -3.547 11.891 -9.031 1 78.56 27 PRO B N 1
ATOM 1097 C CA . PRO B 1 27 ? -4.898 12.047 -9.57 1 78.56 27 PRO B CA 1
ATOM 1098 C C . PRO B 1 27 ? -5.441 10.758 -10.18 1 78.56 27 PRO B C 1
ATOM 1100 O O . PRO B 1 27 ? -6.66 10.602 -10.32 1 78.56 27 PRO B O 1
ATOM 1103 N N . THR B 1 28 ? -4.656 9.844 -10.508 1 67.94 28 THR B N 1
ATOM 1104 C CA . THR B 1 28 ? -5.086 8.68 -11.281 1 67.94 28 THR B CA 1
ATOM 1105 C C . THR B 1 28 ? -5.121 7.434 -10.398 1 67.94 28 THR B C 1
ATOM 1107 O O . THR B 1 28 ? -5.336 6.324 -10.898 1 67.94 28 THR B O 1
ATOM 1110 N N . CYS B 1 29 ? -4.949 7.668 -9.227 1 69.81 29 CYS B N 1
ATOM 1111 C CA . CYS B 1 29 ? -4.895 6.488 -8.375 1 69.81 29 CYS B CA 1
ATOM 1112 C C . CYS B 1 29 ? -6.285 6.102 -7.887 1 69.81 29 CYS B C 1
ATOM 1114 O O . CYS B 1 29 ? -6.949 6.879 -7.199 1 69.81 29 CYS B O 1
ATOM 1116 N N . GLY B 1 30 ? -6.773 4.973 -8.117 1 64.88 30 GLY B N 1
ATOM 1117 C CA . GLY B 1 30 ? -8.117 4.527 -7.777 1 64.88 30 GLY B CA 1
ATOM 1118 C C . GLY B 1 30 ? -8.305 4.273 -6.293 1 64.88 30 GLY B C 1
ATOM 1119 O O . GLY B 1 30 ? -9.289 4.719 -5.703 1 64.88 30 GLY B O 1
ATOM 1120 N N . VAL B 1 31 ? -7.438 3.561 -5.688 1 66.94 31 VAL B N 1
ATOM 1121 C CA . VAL B 1 31 ? -7.531 3.275 -4.262 1 66.94 31 VAL B CA 1
ATOM 1122 C C . VAL B 1 31 ? -7.512 4.582 -3.471 1 66.94 31 VAL B C 1
ATOM 1124 O O . VAL B 1 31 ? -8.219 4.719 -2.471 1 66.94 31 VAL B O 1
ATOM 1127 N N . CYS B 1 32 ? -6.707 5.418 -3.943 1 75.94 32 CYS B N 1
ATOM 1128 C CA . CYS B 1 32 ? -6.617 6.727 -3.301 1 75.94 32 CYS B CA 1
ATOM 1129 C C . CYS B 1 32 ? -7.984 7.391 -3.219 1 75.94 32 CYS B C 1
ATOM 1131 O O . CYS B 1 32 ? -8.328 7.992 -2.199 1 75.94 32 CYS B O 1
ATOM 1133 N N . THR B 1 33 ? -8.609 7.305 -4.242 1 72.94 33 THR B N 1
ATOM 1134 C CA . THR B 1 33 ? -9.93 7.93 -4.289 1 72.94 33 THR B CA 1
ATOM 1135 C C . THR B 1 33 ? -10.859 7.309 -3.248 1 72.94 33 THR B C 1
ATOM 1137 O O . THR B 1 33 ? -11.688 8 -2.662 1 72.94 33 THR B O 1
ATOM 1140 N N . SER B 1 34 ? -10.758 6.113 -2.99 1 71.25 34 SER B N 1
ATOM 1141 C CA . SER B 1 34 ? -11.625 5.387 -2.07 1 71.25 34 SER B CA 1
ATOM 1142 C C . SER B 1 34 ? -11.281 5.703 -0.618 1 71.25 34 SER B C 1
ATOM 1144 O O . SER B 1 34 ? -12.172 5.766 0.236 1 71.25 34 SER B O 1
ATOM 1146 N N . ILE B 1 35 ? -10.078 5.855 -0.301 1 78.69 35 ILE B N 1
ATOM 1147 C CA . ILE B 1 35 ? -9.648 5.984 1.089 1 78.69 35 ILE B CA 1
ATOM 1148 C C . ILE B 1 35 ? -9.688 7.453 1.506 1 78.69 35 ILE B C 1
ATOM 1150 O O . ILE B 1 35 ? -9.828 7.762 2.691 1 78.69 35 ILE B O 1
ATOM 1154 N N . LYS B 1 36 ? -9.664 8.32 0.586 1 87.88 36 LYS B N 1
ATOM 1155 C CA . LYS B 1 36 ? -9.602 9.75 0.857 1 87.88 36 LYS B CA 1
ATOM 1156 C C . LYS B 1 36 ? -10.75 10.195 1.756 1 87.88 36 LYS B C 1
ATOM 1158 O O . LYS B 1 36 ? -10.531 10.82 2.797 1 87.88 36 LYS B O 1
ATOM 1163 N N . PRO B 1 37 ? -11.945 9.82 1.383 1 89.25 37 PRO B N 1
ATOM 1164 C CA . PRO B 1 37 ? -13.047 10.281 2.236 1 89.25 37 PRO B CA 1
ATOM 1165 C C . PRO B 1 37 ? -12.977 9.703 3.648 1 89.25 37 PRO B C 1
ATOM 1167 O O . PRO B 1 37 ? -13.383 10.359 4.609 1 89.25 37 PRO B O 1
ATOM 1170 N N . LYS B 1 38 ? -12.539 8.555 3.781 1 87.56 38 LYS B N 1
ATOM 1171 C CA . LYS B 1 38 ? -12.43 7.906 5.086 1 87.56 38 LYS B CA 1
ATOM 1172 C C . LYS B 1 38 ? -11.414 8.617 5.973 1 87.56 38 LYS B C 1
ATOM 1174 O O . LYS B 1 38 ? -11.641 8.797 7.168 1 87.56 38 LYS B O 1
ATOM 1179 N N . ILE B 1 39 ? -10.328 8.992 5.375 1 90.75 39 ILE B N 1
ATOM 1180 C CA . ILE B 1 39 ? -9.289 9.711 6.102 1 90.75 39 ILE B CA 1
ATOM 1181 C C . ILE B 1 39 ? -9.812 11.07 6.551 1 90.75 39 ILE B C 1
ATOM 1183 O O . ILE B 1 39 ? -9.586 11.492 7.688 1 90.75 39 ILE B O 1
ATOM 1187 N N . ILE B 1 40 ? -10.523 11.734 5.648 1 94.25 40 ILE B N 1
ATOM 1188 C CA . ILE B 1 40 ? -11.086 13.047 5.957 1 94.25 40 ILE B CA 1
ATOM 1189 C C . ILE B 1 40 ? -12.047 12.93 7.141 1 94.25 40 ILE B C 1
ATOM 1191 O O . ILE B 1 40 ? -11.969 13.711 8.086 1 94.25 40 ILE B O 1
ATOM 1195 N N . ARG B 1 41 ? -12.805 11.938 7.09 1 93.06 41 ARG B N 1
ATOM 1196 C CA . ARG B 1 41 ? -13.766 11.719 8.164 1 93.06 41 ARG B CA 1
ATOM 1197 C C . ARG B 1 41 ? -13.055 11.422 9.484 1 93.06 41 ARG B C 1
ATOM 1199 O O . ARG B 1 41 ? -13.406 11.984 10.516 1 93.06 41 ARG B O 1
ATOM 1206 N N . LEU B 1 42 ? -12.133 10.539 9.453 1 93.44 42 LEU B N 1
ATOM 1207 C CA . LEU B 1 42 ? -11.359 10.18 10.641 1 93.44 42 LEU B CA 1
ATOM 1208 C C . LEU B 1 42 ? -10.75 11.422 11.281 1 93.44 42 LEU B C 1
ATOM 1210 O O . LEU B 1 42 ? -10.867 11.625 12.492 1 93.44 42 LEU B O 1
ATOM 1214 N N . MET B 1 43 ? -10.109 12.227 10.461 1 95.69 43 MET B N 1
ATOM 1215 C CA . MET B 1 43 ? -9.414 13.414 10.969 1 95.69 43 MET B CA 1
ATOM 1216 C C . MET B 1 43 ? -10.406 14.414 11.547 1 95.69 43 MET B C 1
ATOM 1218 O O . MET B 1 43 ? -10.172 14.984 12.609 1 95.69 43 MET B O 1
ATOM 1222 N N . ASN B 1 44 ? -11.492 14.633 10.852 1 95.56 44 ASN B N 1
ATOM 1223 C CA . ASN B 1 44 ? -12.484 15.609 11.297 1 95.56 44 ASN B CA 1
ATOM 1224 C C . ASN B 1 44 ? -13.18 15.156 12.578 1 95.56 44 ASN B C 1
ATOM 1226 O O . ASN B 1 44 ? -13.43 15.969 13.477 1 95.56 44 ASN B O 1
ATOM 1230 N N . GLU B 1 45 ? -13.352 13.883 12.719 1 94.38 45 GLU B N 1
ATOM 1231 C CA . GLU B 1 45 ? -14.164 13.375 13.812 1 94.38 45 GLU B CA 1
ATOM 1232 C C . GLU B 1 45 ? -13.305 13.031 15.031 1 94.38 45 GLU B C 1
ATOM 1234 O O . GLU B 1 45 ? -13.719 13.25 16.172 1 94.38 45 GLU B O 1
ATOM 1239 N N . GLU B 1 46 ? -12.164 12.547 14.828 1 94.44 46 GLU B N 1
ATOM 1240 C CA . GLU B 1 46 ? -11.406 11.984 15.945 1 94.44 46 GLU B CA 1
ATOM 1241 C C . GLU B 1 46 ? -10.203 12.852 16.281 1 94.44 46 GLU B C 1
ATOM 1243 O O . GLU B 1 46 ? -9.734 12.859 17.422 1 94.44 46 GLU B O 1
ATOM 1248 N N . PHE B 1 47 ? -9.688 13.586 15.281 1 96.25 47 PHE B N 1
ATOM 1249 C CA . PHE B 1 47 ? -8.461 14.336 15.508 1 96.25 47 PHE B CA 1
ATOM 1250 C C . PHE B 1 47 ? -8.578 15.742 14.922 1 96.25 47 PHE B C 1
ATOM 1252 O O . PHE B 1 47 ? -7.723 16.156 14.141 1 96.25 47 PHE B O 1
ATOM 1259 N N . PRO B 1 48 ? -9.5 16.484 15.445 1 95.31 48 PRO B N 1
ATOM 1260 C CA . PRO B 1 48 ? -9.828 17.781 14.844 1 95.31 48 PRO B CA 1
ATOM 1261 C C . PRO B 1 48 ? -8.711 18.812 15.016 1 95.31 48 PRO B C 1
ATOM 1263 O O . PRO B 1 48 ? -8.656 19.797 14.281 1 95.31 48 PRO B O 1
ATOM 1266 N N . GLN B 1 49 ? -7.84 18.578 15.859 1 96 49 GLN B N 1
ATOM 1267 C CA . GLN B 1 49 ? -6.77 19.547 16.094 1 96 49 GLN B CA 1
ATOM 1268 C C . GLN B 1 49 ? -5.566 19.266 15.203 1 96 49 GLN B C 1
ATOM 1270 O O . GLN B 1 49 ? -4.641 20.078 15.117 1 96 49 GLN B O 1
ATOM 1275 N N . MET B 1 50 ? -5.52 18.188 14.609 1 96.56 50 MET B N 1
ATOM 1276 C CA . MET B 1 50 ? -4.469 17.812 13.664 1 96.56 50 MET B CA 1
ATOM 1277 C C . MET B 1 50 ? -4.863 18.188 12.234 1 96.56 50 MET B C 1
ATOM 1279 O O . MET B 1 50 ? -5.941 17.828 11.766 1 96.56 50 MET B O 1
ATOM 1283 N N . LYS B 1 51 ? -4.031 18.922 11.594 1 97.12 51 LYS B N 1
ATOM 1284 C CA . LYS B 1 51 ? -4.348 19.391 10.242 1 97.12 51 LYS B CA 1
ATOM 1285 C C . LYS B 1 51 ? -4.066 18.312 9.203 1 97.12 51 LYS B C 1
ATOM 1287 O O . LYS B 1 51 ? -3.141 17.516 9.367 1 97.12 51 LYS B O 1
ATOM 1292 N N . LEU B 1 52 ? -4.895 18.328 8.188 1 97.69 52 LEU B N 1
ATOM 1293 C CA . LEU B 1 52 ? -4.766 17.375 7.082 1 97.69 52 LEU B CA 1
ATOM 1294 C C . LEU B 1 52 ? -4.523 18.109 5.77 1 97.69 52 LEU B C 1
ATOM 1296 O O . LEU B 1 52 ? -5.254 19.047 5.43 1 97.69 52 LEU B O 1
ATOM 1300 N N . TYR B 1 53 ? -3.492 17.688 5.078 1 97.88 53 TYR B N 1
ATOM 1301 C CA . TYR B 1 53 ? -3.199 18.25 3.768 1 97.88 53 TYR B CA 1
ATOM 1302 C C . TYR B 1 53 ? -3 17.156 2.729 1 97.88 53 TYR B C 1
ATOM 1304 O O . TYR B 1 53 ? -2.621 16.031 3.066 1 97.88 53 TYR B O 1
ATOM 1312 N N . TYR B 1 54 ? -3.268 17.562 1.523 1 96.31 54 TYR B N 1
ATOM 1313 C CA . TYR B 1 54 ? -3.104 16.672 0.378 1 96.31 54 TYR B CA 1
ATOM 1314 C C . TYR B 1 54 ? -1.838 17.016 -0.4 1 96.31 54 TYR B C 1
ATOM 1316 O O . TYR B 1 54 ? -1.52 18.188 -0.597 1 96.31 54 TYR B O 1
ATOM 1324 N N . ILE B 1 55 ? -1.119 15.945 -0.749 1 96 55 ILE B N 1
ATOM 1325 C CA . ILE B 1 55 ? 0.054 16.125 -1.597 1 96 55 ILE B CA 1
ATOM 1326 C C . ILE B 1 55 ? -0.081 15.273 -2.855 1 96 55 ILE B C 1
ATOM 1328 O O . ILE B 1 55 ? -0.151 14.039 -2.777 1 96 55 ILE B O 1
ATOM 1332 N N . ASP B 1 56 ? -0.154 15.961 -4.02 1 93.81 56 ASP B N 1
ATOM 1333 C CA . ASP B 1 56 ? 0.016 15.281 -5.301 1 93.81 56 ASP B CA 1
ATOM 1334 C C . ASP B 1 56 ? 1.494 15.039 -5.605 1 93.81 56 ASP B C 1
ATOM 1336 O O . ASP B 1 56 ? 2.195 15.953 -6.047 1 93.81 56 ASP B O 1
ATOM 1340 N N . ILE B 1 57 ? 1.904 13.812 -5.461 1 89.69 57 ILE B N 1
ATOM 1341 C CA . ILE B 1 57 ? 3.336 13.531 -5.488 1 89.69 57 ILE B CA 1
ATOM 1342 C C . ILE B 1 57 ? 3.852 13.617 -6.922 1 89.69 57 ILE B C 1
ATOM 1344 O O . ILE B 1 57 ? 5.059 13.711 -7.148 1 89.69 57 ILE B O 1
ATOM 1348 N N . GLU B 1 58 ? 2.998 13.594 -7.906 1 87.75 58 GLU B N 1
ATOM 1349 C CA . GLU B 1 58 ? 3.387 13.766 -9.305 1 87.75 58 GLU B CA 1
ATOM 1350 C C . GLU B 1 58 ? 3.564 15.242 -9.648 1 87.75 58 GLU B C 1
ATOM 1352 O O . GLU B 1 58 ? 4.457 15.594 -10.422 1 87.75 58 GLU B O 1
ATOM 1357 N N . ALA B 1 59 ? 2.781 16.031 -9.07 1 93.25 59 ALA B N 1
ATOM 1358 C CA . ALA B 1 59 ? 2.818 17.469 -9.336 1 93.25 59 ALA B CA 1
ATOM 1359 C C . ALA B 1 59 ? 3.963 18.141 -8.57 1 93.25 59 ALA B C 1
ATOM 1361 O O . ALA B 1 59 ? 4.41 19.219 -8.938 1 93.25 59 ALA B O 1
ATOM 1362 N N . LEU B 1 60 ? 4.383 17.5 -7.527 1 95.75 60 LEU B N 1
ATOM 1363 C CA . LEU B 1 60 ? 5.418 18.078 -6.676 1 95.75 60 LEU B CA 1
ATOM 1364 C C . LEU B 1 60 ? 6.582 17.109 -6.5 1 95.75 60 LEU B C 1
ATOM 1366 O O . LEU B 1 60 ? 6.836 16.625 -5.395 1 95.75 60 LEU B O 1
ATOM 1370 N N . PRO B 1 61 ? 7.387 16.922 -7.555 1 93.25 61 PRO B N 1
ATOM 1371 C CA . PRO B 1 61 ? 8.477 15.945 -7.512 1 93.25 61 PRO B CA 1
ATOM 1372 C C . PRO B 1 61 ? 9.492 16.234 -6.41 1 93.25 61 PRO B C 1
ATOM 1374 O O . PRO B 1 61 ? 10.086 15.32 -5.848 1 93.25 61 PRO B O 1
ATOM 1377 N N . GLU B 1 62 ? 9.656 17.5 -6.078 1 95.06 62 GLU B N 1
ATOM 1378 C CA . GLU B 1 62 ? 10.594 17.844 -5.02 1 95.06 62 GLU B CA 1
ATOM 1379 C C . GLU B 1 62 ? 10.109 17.359 -3.66 1 95.06 62 GLU B C 1
ATOM 1381 O O . GLU B 1 62 ? 10.898 16.906 -2.836 1 95.06 62 GLU B O 1
ATOM 1386 N N . VAL B 1 63 ? 8.867 17.469 -3.439 1 95.25 63 VAL B N 1
ATOM 1387 C CA . VAL B 1 63 ? 8.289 17 -2.189 1 95.25 63 VAL B CA 1
ATOM 1388 C C . VAL B 1 63 ? 8.328 15.469 -2.148 1 95.25 63 VAL B C 1
ATOM 1390 O O . VAL B 1 63 ? 8.664 14.883 -1.118 1 95.25 63 VAL B O 1
ATOM 1393 N N . ARG B 1 64 ? 7.98 14.82 -3.279 1 91.56 64 ARG B N 1
ATOM 1394 C CA . ARG B 1 64 ? 8.055 13.367 -3.41 1 91.56 64 ARG B CA 1
ATOM 1395 C C . ARG B 1 64 ? 9.43 12.852 -3.002 1 91.56 64 ARG B C 1
ATOM 1397 O O . ARG B 1 64 ? 9.531 11.891 -2.236 1 91.56 64 ARG B O 1
ATOM 1404 N N . GLY B 1 65 ? 10.5 13.5 -3.568 1 90.88 65 GLY B N 1
ATOM 1405 C CA . GLY B 1 65 ? 11.859 13.117 -3.246 1 90.88 65 GLY B CA 1
ATOM 1406 C C . GLY B 1 65 ? 12.203 13.305 -1.782 1 90.88 65 GLY B C 1
ATOM 1407 O O . GLY B 1 65 ? 12.805 12.43 -1.158 1 90.88 65 GLY B O 1
ATOM 1408 N N . GLN B 1 66 ? 11.797 14.367 -1.211 1 91.31 66 GLN B N 1
ATOM 1409 C CA . GLN B 1 66 ? 12.094 14.68 0.185 1 91.31 66 GLN B CA 1
ATOM 1410 C C . GLN B 1 66 ? 11.414 13.68 1.121 1 91.31 66 GLN B C 1
ATOM 1412 O O . GLN B 1 66 ? 11.977 13.297 2.146 1 91.31 66 GLN B O 1
ATOM 1417 N N . LEU B 1 67 ? 10.234 13.297 0.747 1 92.06 67 LEU B N 1
ATOM 1418 C CA . LEU B 1 67 ? 9.445 12.422 1.603 1 92.06 67 LEU B CA 1
ATOM 1419 C C . LEU B 1 67 ? 9.758 10.953 1.313 1 92.06 67 LEU B C 1
ATOM 1421 O O . LEU B 1 67 ? 9.336 10.062 2.059 1 92.06 67 LEU B O 1
ATOM 1425 N N . SER B 1 68 ? 10.438 10.688 0.237 1 86.69 68 SER B N 1
ATOM 1426 C CA . SER B 1 68 ? 10.727 9.328 -0.204 1 86.69 68 SER B CA 1
ATOM 1427 C C . SER B 1 68 ? 9.438 8.523 -0.375 1 86.69 68 SER B C 1
ATOM 1429 O O . SER B 1 68 ? 9.328 7.402 0.129 1 86.69 68 SER B O 1
ATOM 1431 N N . VAL B 1 69 ? 8.477 9.164 -1.016 1 83.38 69 VAL B N 1
ATOM 1432 C CA . VAL B 1 69 ? 7.207 8.5 -1.3 1 83.38 69 VAL B CA 1
ATOM 1433 C C . VAL B 1 69 ? 7.164 8.078 -2.766 1 83.38 69 VAL B C 1
ATOM 1435 O O . VAL B 1 69 ? 7.07 8.922 -3.66 1 83.38 69 VAL B O 1
ATOM 1438 N N . TYR B 1 70 ? 7.098 6.754 -2.908 1 70.81 70 TYR B N 1
ATOM 1439 C CA . TYR B 1 70 ? 7.152 6.258 -4.277 1 70.81 70 TYR B CA 1
ATOM 1440 C C . TYR B 1 70 ? 5.934 5.402 -4.602 1 70.81 70 TYR B C 1
ATOM 1442 O O . TYR B 1 70 ? 5.73 5.004 -5.75 1 70.81 70 TYR B O 1
ATOM 1450 N N . SER B 1 71 ? 5.18 5.211 -3.605 1 72.12 71 SER B N 1
ATOM 1451 C CA . SER B 1 71 ? 3.912 4.508 -3.789 1 72.12 71 SER B CA 1
ATOM 1452 C C . SER B 1 71 ? 2.779 5.207 -3.045 1 72.12 71 SER B C 1
ATOM 1454 O O . SER B 1 71 ? 3.006 5.836 -2.01 1 72.12 71 SER B O 1
ATOM 1456 N N . VAL B 1 72 ? 1.66 5.066 -3.732 1 79.25 72 VAL B N 1
ATOM 1457 C CA . VAL B 1 72 ? 0.506 5.711 -3.113 1 79.25 72 VAL B CA 1
ATOM 1458 C C . VAL B 1 72 ? -0.65 4.719 -3.016 1 79.25 72 VAL B C 1
ATOM 1460 O O . VAL B 1 72 ? -0.706 3.744 -3.771 1 79.25 72 VAL B O 1
ATOM 1463 N N . PRO B 1 73 ? -1.518 5.098 -2.082 1 81.44 73 PRO B N 1
ATOM 1464 C CA . PRO B 1 73 ? -1.505 6.203 -1.119 1 81.44 73 PRO B CA 1
ATOM 1465 C C . PRO B 1 73 ? -0.45 6.023 -0.03 1 81.44 73 PRO B C 1
ATOM 1467 O O . PRO B 1 73 ? -0.062 4.891 0.279 1 81.44 73 PRO B O 1
ATOM 1470 N N . ALA B 1 74 ? -0.005 7.152 0.509 1 87.12 74 ALA B N 1
ATOM 1471 C CA . ALA B 1 74 ? 0.852 7.188 1.691 1 87.12 74 ALA B CA 1
ATOM 1472 C C . ALA B 1 74 ? 0.382 8.25 2.68 1 87.12 74 ALA B C 1
ATOM 1474 O O . ALA B 1 74 ? -0.093 9.312 2.277 1 87.12 74 ALA B O 1
ATOM 1475 N N . ILE B 1 75 ? 0.48 7.914 3.912 1 91.31 75 ILE B N 1
ATOM 1476 C CA . ILE B 1 75 ? 0.12 8.844 4.977 1 91.31 75 ILE B CA 1
ATOM 1477 C C . ILE B 1 75 ? 1.342 9.133 5.848 1 91.31 75 ILE B C 1
ATOM 1479 O O . ILE B 1 75 ? 1.983 8.203 6.352 1 91.31 75 ILE B O 1
ATOM 1483 N N . LEU B 1 76 ? 1.629 10.367 5.953 1 94.12 76 LEU B N 1
ATOM 1484 C CA . LEU B 1 76 ? 2.717 10.797 6.828 1 94.12 76 LEU B CA 1
ATOM 1485 C C . LEU B 1 76 ? 2.203 11.719 7.926 1 94.12 76 LEU B C 1
ATOM 1487 O O . LEU B 1 76 ? 1.508 12.695 7.645 1 94.12 76 LEU B O 1
ATOM 1491 N N . GLY B 1 77 ? 2.477 11.391 9.148 1 96.62 77 GLY B N 1
ATOM 1492 C CA . GLY B 1 77 ? 2.105 12.219 10.289 1 96.62 77 GLY B CA 1
ATOM 1493 C C . GLY B 1 77 ? 3.299 12.852 10.977 1 96.62 77 GLY B C 1
ATOM 1494 O O . GLY B 1 77 ? 4.27 12.164 11.312 1 96.62 77 GLY B O 1
ATOM 1495 N N . TYR B 1 78 ? 3.213 14.117 11.086 1 96.88 78 TYR B N 1
ATOM 1496 C CA . TYR B 1 78 ? 4.246 14.891 11.758 1 96.88 78 TYR B CA 1
ATOM 1497 C C . TYR B 1 78 ? 3.713 15.523 13.039 1 96.88 78 TYR B C 1
ATOM 1499 O O . TYR B 1 78 ? 2.59 16.031 13.062 1 96.88 78 TYR B O 1
ATOM 1507 N N . PHE B 1 79 ? 4.465 15.406 14.023 1 95.44 79 PHE B N 1
ATOM 1508 C CA . PHE B 1 79 ? 4.215 16.062 15.305 1 95.44 79 PHE B CA 1
ATOM 1509 C C . PHE B 1 79 ? 5.43 16.875 15.742 1 95.44 79 PHE B C 1
ATOM 1511 O O . PHE B 1 79 ? 6.531 16.344 15.867 1 95.44 79 PHE B O 1
ATOM 1518 N N . GLN B 1 80 ? 5.152 18.109 15.875 1 94.38 80 GLN B N 1
ATOM 1519 C CA . GLN B 1 80 ? 6.227 19.016 16.25 1 94.38 80 GLN B CA 1
ATOM 1520 C C . GLN B 1 80 ? 7.414 18.891 15.297 1 94.38 80 GLN B C 1
ATOM 1522 O O . GLN B 1 80 ? 8.555 18.75 15.734 1 94.38 80 GLN B O 1
ATOM 1527 N N . GLY B 1 81 ? 7.113 18.781 14.117 1 93.94 81 GLY B N 1
ATOM 1528 C CA . GLY B 1 81 ? 8.109 18.812 13.062 1 93.94 81 GLY B CA 1
ATOM 1529 C C . GLY B 1 81 ? 8.797 17.484 12.844 1 93.94 81 GLY B C 1
ATOM 1530 O O . GLY B 1 81 ? 9.609 17.344 11.93 1 93.94 81 GLY B O 1
ATOM 1531 N N . LYS B 1 82 ? 8.398 16.438 13.586 1 93.12 82 LYS B N 1
ATOM 1532 C CA . LYS B 1 82 ? 9.008 15.109 13.477 1 93.12 82 LYS B CA 1
ATOM 1533 C C . LYS B 1 82 ? 8.055 14.109 12.844 1 93.12 82 LYS B C 1
ATOM 1535 O O . LYS B 1 82 ? 6.875 14.047 13.219 1 93.12 82 LYS B O 1
ATOM 1540 N N . GLU B 1 83 ? 8.586 13.383 11.859 1 94.62 83 GLU B N 1
ATOM 1541 C CA . GLU B 1 83 ? 7.777 12.305 11.289 1 94.62 83 GLU B CA 1
ATOM 1542 C C . GLU B 1 83 ? 7.652 11.133 12.258 1 94.62 83 GLU B C 1
ATOM 1544 O O . GLU B 1 83 ? 8.633 10.438 12.523 1 94.62 83 GLU B O 1
ATOM 1549 N N . LEU B 1 84 ? 6.41 10.93 12.719 1 93.19 84 LEU B N 1
ATOM 1550 C CA . LEU B 1 84 ? 6.219 9.859 13.703 1 93.19 84 LEU B CA 1
ATOM 1551 C C . LEU B 1 84 ? 5.289 8.781 13.156 1 93.19 84 LEU B C 1
ATOM 1553 O O . LEU B 1 84 ? 5.211 7.688 13.719 1 93.19 84 LEU B O 1
ATOM 1557 N N . ILE B 1 85 ? 4.633 9.07 12.109 1 89.75 85 ILE B N 1
ATOM 1558 C CA . ILE B 1 85 ? 3.734 8.117 11.469 1 89.75 85 ILE B CA 1
ATOM 1559 C C . ILE B 1 85 ? 4.027 8.055 9.969 1 89.75 85 ILE B C 1
ATOM 1561 O O . ILE B 1 85 ? 4.148 9.086 9.312 1 89.75 85 ILE B O 1
ATOM 1565 N N . ARG B 1 86 ? 4.191 6.906 9.508 1 86.12 86 ARG B N 1
ATOM 1566 C CA . ARG B 1 86 ? 4.273 6.66 8.07 1 86.12 86 ARG B CA 1
ATOM 1567 C C . ARG B 1 86 ? 3.545 5.375 7.691 1 86.12 86 ARG B C 1
ATOM 1569 O O . ARG B 1 86 ? 3.846 4.305 8.227 1 86.12 86 ARG B O 1
ATOM 1576 N N . GLU B 1 87 ? 2.521 5.598 6.973 1 79 87 GLU B N 1
ATOM 1577 C CA . GLU B 1 87 ? 1.776 4.473 6.41 1 79 87 GLU B CA 1
ATOM 1578 C C . GLU B 1 87 ? 1.862 4.461 4.887 1 79 87 GLU B C 1
ATOM 1580 O O . GLU B 1 87 ? 1.452 5.418 4.23 1 79 87 GLU B O 1
ATOM 1585 N N . ALA B 1 88 ? 2.648 3.566 4.578 1 67.5 88 ALA B N 1
ATOM 1586 C CA . ALA B 1 88 ? 2.75 3.316 3.145 1 67.5 88 ALA B CA 1
ATOM 1587 C C . ALA B 1 88 ? 2.691 1.822 2.842 1 67.5 88 ALA B C 1
ATOM 1589 O O . ALA B 1 88 ? 3.15 1.002 3.641 1 67.5 88 ALA B O 1
ATOM 1590 N N . ARG B 1 89 ? 1.675 1.356 2.553 1 55.59 89 ARG B N 1
ATOM 1591 C CA . ARG B 1 89 ? 1.61 -0.102 2.537 1 55.59 89 ARG B CA 1
ATOM 1592 C C . ARG B 1 89 ? 2.203 -0.664 1.25 1 55.59 89 ARG B C 1
ATOM 1594 O O . ARG B 1 89 ? 1.743 -0.336 0.154 1 55.59 89 ARG B O 1
ATOM 1601 N N . ASN B 1 90 ? 3.564 -0.585 1.193 1 59 90 ASN B N 1
ATOM 1602 C CA . ASN B 1 90 ? 4.152 -1.629 0.361 1 59 90 ASN B CA 1
ATOM 1603 C C . ASN B 1 90 ? 4.523 -2.859 1.185 1 59 90 ASN B C 1
ATOM 1605 O O . ASN B 1 90 ? 4.715 -2.764 2.398 1 59 90 ASN B O 1
ATOM 1609 N N . PHE B 1 91 ? 4.031 -3.869 0.885 1 61.06 91 PHE B N 1
ATOM 1610 C CA . PHE B 1 91 ? 4.461 -5.066 1.601 1 61.06 91 PHE B CA 1
ATOM 1611 C C . PHE B 1 91 ? 5.973 -5.238 1.503 1 61.06 91 PHE B C 1
ATOM 1613 O O . PHE B 1 91 ? 6.574 -4.918 0.477 1 61.06 91 PHE B O 1
ATOM 1620 N N . GLY B 1 92 ? 6.668 -5.266 2.738 1 68 92 GLY B N 1
ATOM 1621 C CA . GLY B 1 92 ? 8.078 -5.602 2.773 1 68 92 GLY B CA 1
ATOM 1622 C C . GLY B 1 92 ? 8.391 -6.938 2.127 1 68 92 GLY B C 1
ATOM 1623 O O . GLY B 1 92 ? 7.66 -7.914 2.32 1 68 92 GLY B O 1
ATOM 1624 N N . ILE B 1 93 ? 9.422 -6.926 1.262 1 78.38 93 ILE B N 1
ATOM 1625 C CA . ILE B 1 93 ? 9.812 -8.141 0.548 1 78.38 93 ILE B CA 1
ATOM 1626 C C . ILE B 1 93 ? 10.117 -9.25 1.549 1 78.38 93 ILE B C 1
ATOM 1628 O O . ILE B 1 93 ? 9.719 -10.398 1.347 1 78.38 93 ILE B O 1
ATOM 1632 N N . MET B 1 94 ? 10.734 -8.969 2.641 1 79.44 94 MET B N 1
ATOM 1633 C CA . MET B 1 94 ? 11.094 -9.969 3.641 1 79.44 94 MET B CA 1
ATOM 1634 C C . MET B 1 94 ? 9.852 -10.523 4.328 1 79.44 94 MET B C 1
ATOM 1636 O O . MET B 1 94 ? 9.773 -11.719 4.602 1 79.44 94 MET B O 1
ATOM 1640 N N . GLU B 1 95 ? 8.969 -9.641 4.559 1 76.69 95 GLU B N 1
ATOM 1641 C CA . GLU B 1 95 ? 7.715 -10.078 5.156 1 76.69 95 GLU B CA 1
ATOM 1642 C C . GLU B 1 95 ? 6.938 -10.984 4.207 1 76.69 95 GLU B C 1
ATOM 1644 O O . GLU B 1 95 ? 6.387 -12.008 4.625 1 76.69 95 GLU B O 1
ATOM 1649 N N . LEU B 1 96 ? 6.891 -10.586 2.951 1 86.19 96 LEU B N 1
ATOM 1650 C CA . LEU B 1 96 ? 6.254 -11.414 1.936 1 86.19 96 LEU B CA 1
ATOM 1651 C C . LEU B 1 96 ? 6.914 -12.789 1.859 1 86.19 96 LEU B C 1
ATOM 1653 O O . LEU B 1 96 ? 6.23 -13.812 1.841 1 86.19 96 LEU B O 1
ATOM 1657 N N . ALA B 1 97 ? 8.203 -12.773 1.87 1 92.19 97 ALA B N 1
ATOM 1658 C CA . ALA B 1 97 ? 8.969 -14.023 1.797 1 92.19 97 ALA B CA 1
ATOM 1659 C C . ALA B 1 97 ? 8.625 -14.945 2.965 1 92.19 97 ALA B C 1
ATOM 1661 O O . ALA B 1 97 ? 8.422 -16.141 2.777 1 92.19 97 ALA B O 1
ATOM 1662 N N . SER B 1 98 ? 8.508 -14.375 4.117 1 90.31 98 SER B N 1
ATOM 1663 C CA . SER B 1 98 ? 8.211 -15.156 5.309 1 90.31 98 SER B CA 1
ATOM 1664 C C . SER B 1 98 ? 6.832 -15.805 5.215 1 90.31 98 SER B C 1
ATOM 1666 O O . SER B 1 98 ? 6.656 -16.969 5.574 1 90.31 98 SER B O 1
ATOM 1668 N N . LYS B 1 99 ? 5.895 -15.109 4.738 1 89.5 99 LYS B N 1
ATOM 1669 C CA . LYS B 1 99 ? 4.531 -15.625 4.598 1 89.5 99 LYS B CA 1
ATOM 1670 C C . LYS B 1 99 ? 4.473 -16.75 3.57 1 89.5 99 LYS B C 1
ATOM 1672 O O . LYS B 1 99 ? 3.826 -17.781 3.803 1 89.5 99 LYS B O 1
ATOM 1677 N N . ILE B 1 100 ? 5.188 -16.469 2.41 1 94.31 100 ILE B N 1
ATOM 1678 C CA . ILE B 1 100 ? 5.195 -17.484 1.364 1 94.31 100 ILE B CA 1
ATOM 1679 C C . ILE B 1 100 ? 5.887 -18.75 1.876 1 94.31 100 ILE B C 1
ATOM 1681 O O . ILE B 1 100 ? 5.41 -19.859 1.65 1 94.31 100 ILE B O 1
ATOM 1685 N N . ASP B 1 101 ? 6.941 -18.5 2.59 1 94.56 101 ASP B N 1
ATOM 1686 C CA . ASP B 1 101 ? 7.77 -19.625 3.045 1 94.56 101 ASP B CA 1
ATOM 1687 C C . ASP B 1 101 ? 6.969 -20.594 3.908 1 94.56 101 ASP B C 1
ATOM 1689 O O . ASP B 1 101 ? 7.121 -21.812 3.791 1 94.56 101 ASP B O 1
ATOM 1693 N N . ARG B 1 102 ? 6.125 -20.094 4.742 1 91.06 102 ARG B N 1
ATOM 1694 C CA . ARG B 1 102 ? 5.305 -20.906 5.637 1 91.06 102 ARG B CA 1
ATOM 1695 C C . ARG B 1 102 ? 4.457 -21.906 4.852 1 91.06 102 ARG B C 1
ATOM 1697 O O . ARG B 1 102 ? 4.434 -23.094 5.168 1 91.06 102 ARG B O 1
ATOM 1704 N N . TYR B 1 103 ? 3.84 -21.453 3.809 1 93.06 103 TYR B N 1
ATOM 1705 C CA . TYR B 1 103 ? 2.947 -22.312 3.027 1 93.06 103 TYR B CA 1
ATOM 1706 C C . TYR B 1 103 ? 3.729 -23.125 2.002 1 93.06 103 TYR B C 1
ATOM 1708 O O . TYR B 1 103 ? 3.357 -24.25 1.686 1 93.06 103 TYR B O 1
ATOM 1716 N N . TYR B 1 104 ? 4.727 -22.5 1.542 1 94.31 104 TYR B N 1
ATOM 1717 C CA . TYR B 1 104 ? 5.574 -23.141 0.548 1 94.31 104 TYR B CA 1
ATOM 1718 C C . TYR B 1 104 ? 6.176 -24.438 1.103 1 94.31 104 TYR B C 1
ATOM 1720 O O . TYR B 1 104 ? 6.168 -25.469 0.433 1 94.31 104 TYR B O 1
ATOM 1728 N N . ARG B 1 105 ? 6.578 -24.438 2.311 1 91.94 105 ARG B N 1
ATOM 1729 C CA . ARG B 1 105 ? 7.176 -25.609 2.953 1 91.94 105 ARG B CA 1
ATOM 1730 C C . ARG B 1 105 ? 6.129 -26.672 3.227 1 91.94 105 ARG B C 1
ATOM 1732 O O . ARG B 1 105 ? 6.41 -27.875 3.113 1 91.94 105 ARG B O 1
ATOM 1739 N N . MET B 1 106 ? 5.004 -26.281 3.52 1 89.12 106 MET B N 1
ATOM 1740 C CA . MET B 1 106 ? 3.914 -27.203 3.818 1 89.12 106 MET B CA 1
ATOM 1741 C C . MET B 1 106 ? 3.502 -27.984 2.574 1 89.12 106 MET B C 1
ATOM 1743 O O . MET B 1 106 ? 3.141 -29.156 2.662 1 89.12 106 MET B O 1
ATOM 1747 N N . ILE B 1 107 ? 3.742 -27.344 1.518 1 88.19 107 ILE B N 1
ATOM 1748 C CA . ILE B 1 107 ? 3.232 -27.953 0.291 1 88.19 107 ILE B CA 1
ATOM 1749 C C . ILE B 1 107 ? 4.355 -28.703 -0.422 1 88.19 107 ILE B C 1
ATOM 1751 O O . ILE B 1 107 ? 4.129 -29.766 -0.996 1 88.19 107 ILE B O 1
ATOM 1755 N N . PHE B 1 108 ? 5.508 -28.188 -0.347 1 89.94 108 PHE B N 1
ATOM 1756 C CA . PHE B 1 108 ? 6.559 -28.734 -1.197 1 89.94 108 PHE B CA 1
ATOM 1757 C C . PHE B 1 108 ? 7.625 -29.422 -0.361 1 89.94 108 PHE B C 1
ATOM 1759 O O . PHE B 1 108 ? 8.5 -30.109 -0.902 1 89.94 108 PHE B O 1
ATOM 1766 N N . GLU B 1 109 ? 7.488 -29.172 0.96 1 82.62 109 GLU B N 1
ATOM 1767 C CA . GLU B 1 109 ? 8.391 -29.891 1.857 1 82.62 109 GLU B CA 1
ATOM 1768 C C . GLU B 1 109 ? 7.617 -30.703 2.893 1 82.62 109 GLU B C 1
ATOM 1770 O O . GLU B 1 109 ? 7.934 -31.859 3.137 1 82.62 109 GLU B O 1
#

Sequence (218 aa):
MNAISSLEEFQNLLSREQAVLFYCSTPTCGVCTSIKPKIIRLMNEEFPQMKLYYIDIEALPEVRGQLSVYSVPAILGYFQGKELIREARNFGIMELASKIDRYYRMIFEMNAISSLEEFQNLLSREQAVLFYCSTPTCGVCTSIKPKIIRLMNEEFPQMKLYYIDIEALPEVRGQLSVYSVPAILGYFQGKELIREARNFGIMELASKIDRYYRMIFE

Organism: Gracilinema caldarium (strain ATCC 51460 / DSM 7334 / H1) (NCBI:txid744872)

Radius of gyration: 19.24 Å; Cα contacts (8 Å, |Δi|>4): 352; chains: 2; bounding box: 30×56×46 Å

pLDDT: mean 88.61, std 9.89, range [55.09, 97.88]

Foldseek 3Di:
DAEDQAPVSVQVCLQPAQKEKEWEDAPPDDVSVVCVVVVVCCCVPPPVRYYYYYYDCVNYVVVCVVVVPDDDGWMWMHGNNDTDDIDDDDDDPVNVCVVCVVVVVVVVD/DAEDQAPVSVQVCLQPAQKEKEWEDAPPDDVSVVCVVVVVCCCVPPPVRYYYYYYDCVNYVVVCVVVVPDDDGWMWMHGNNDTDDIDDDDPDPVNVCVVCVVVVVVVVD